Protein AF-A0AAU2RE67-F1 (afdb_monomer_lite)

pLDDT: mean 71.45, std 20.38, range [37.38, 95.38]

Radius of gyration: 24.71 Å; chains: 1; bounding box: 38×56×76 Å

Secondary structure (DSSP, 8-state):
----PPPTTS---HHHHHHHHTSPPPPPPPPPPPPPP-PPPPPPTT--PPPP----PPPPPP---S-----------PPPPPPTT--HHHHHHHHHHHHHHHHHHHHHHHHHTTHHHHHHHHHHHTGGGHHHHHHHHHHHHHHHHHHHHHHTGGGS-TTTHHHHHHHHTHHHHHHHHHHHHH-TTTT-

Sequence (188 aa):
MSSEQPPPGRPRDWLDDFLDANTTPAPPPDPGPPQAADTTPPRPWYSVGKQPTDEPAQPPQPAELPGMPPGLHITFTPPPAPVPGRTPSQERQARARRWLLLHGAAAAVGWSFGLHHSLTAFLDTLGPGGAAAGLAVAGGSWFAAEMVAERFVVLLPSRTRPAVIWALRIPFATALLATALHAPNALI

Structure (mmCIF, N/CA/C/O backbone):
data_AF-A0AAU2RE67-F1
#
_entry.id   AF-A0AAU2RE67-F1
#
loop_
_atom_site.group_PDB
_atom_site.id
_atom_site.type_symbol
_atom_site.label_atom_id
_atom_site.label_alt_id
_atom_site.label_comp_id
_atom_site.label_asym_id
_atom_site.label_entity_id
_atom_site.label_seq_id
_atom_site.pdbx_PDB_ins_code
_atom_site.Cartn_x
_atom_site.Cartn_y
_atom_site.Cartn_z
_atom_site.occupancy
_atom_site.B_iso_or_equiv
_atom_site.auth_seq_id
_atom_site.auth_comp_id
_atom_site.auth_asym_id
_atom_site.auth_atom_id
_atom_site.pdbx_PDB_model_num
ATOM 1 N N . MET A 1 1 ? -4.538 -18.748 30.502 1.00 37.94 1 MET A N 1
ATOM 2 C CA . MET A 1 1 ? -4.222 -17.914 29.325 1.00 37.94 1 MET A CA 1
ATOM 3 C C . MET A 1 1 ? -4.313 -16.472 29.784 1.00 37.94 1 MET A C 1
ATOM 5 O O . MET A 1 1 ? -5.416 -16.012 30.033 1.00 37.94 1 MET A O 1
ATOM 9 N N . SER A 1 2 ? -3.181 -15.825 30.059 1.00 40.78 2 SER A N 1
ATOM 10 C CA . SER A 1 2 ? -3.181 -14.434 30.524 1.00 40.78 2 SER A CA 1
ATOM 11 C C . SER A 1 2 ? -3.414 -13.527 29.324 1.00 40.78 2 SER A C 1
ATOM 13 O O . SER A 1 2 ? -2.595 -13.513 28.410 1.00 40.78 2 SER A O 1
ATOM 15 N N . SER A 1 3 ? -4.536 -12.814 29.324 1.00 43.19 3 SER A N 1
ATOM 16 C CA . SER A 1 3 ? -4.778 -11.671 28.450 1.00 43.19 3 SER A CA 1
ATOM 17 C C . SER A 1 3 ? -3.691 -10.633 28.723 1.00 43.19 3 SER A C 1
ATOM 19 O O . SER A 1 3 ? -3.644 -10.024 29.792 1.00 43.19 3 SER A O 1
ATOM 21 N N . GLU A 1 4 ? -2.755 -10.528 27.786 1.00 45.09 4 GLU A N 1
ATOM 22 C CA . GLU A 1 4 ? -1.641 -9.589 27.790 1.00 45.09 4 GLU A CA 1
ATOM 23 C C . GLU A 1 4 ? -2.219 -8.189 27.560 1.00 45.09 4 GLU A C 1
ATOM 25 O O . GLU A 1 4 ? -2.361 -7.726 26.432 1.00 45.09 4 GLU A O 1
ATOM 30 N N . GLN A 1 5 ? -2.670 -7.555 28.642 1.00 51.84 5 GLN A N 1
ATOM 31 C CA . GLN A 1 5 ? -3.282 -6.238 28.566 1.00 51.84 5 GLN A CA 1
ATOM 32 C C . GLN A 1 5 ? -2.209 -5.229 28.117 1.00 51.84 5 GLN A C 1
ATOM 34 O O . GLN A 1 5 ? -1.117 -5.201 28.698 1.00 51.84 5 GLN A O 1
ATOM 39 N N . PRO A 1 6 ? -2.465 -4.434 27.063 1.00 47.41 6 PRO A N 1
ATOM 40 C CA . PRO A 1 6 ? -1.459 -3.541 26.506 1.00 47.41 6 PRO A CA 1
ATOM 41 C C . PRO A 1 6 ? -1.018 -2.482 27.535 1.00 47.41 6 PRO A C 1
ATOM 43 O O . PRO A 1 6 ? -1.818 -2.066 28.377 1.00 47.41 6 PRO A O 1
ATOM 46 N N . PRO A 1 7 ? 0.253 -2.036 27.485 1.00 47.28 7 PRO A N 1
ATOM 47 C CA . PRO A 1 7 ? 0.832 -1.134 28.478 1.00 47.28 7 PRO A CA 1
ATOM 48 C C . PRO A 1 7 ? 0.057 0.195 28.581 1.00 47.28 7 PRO A C 1
ATOM 50 O O . PRO A 1 7 ? -0.343 0.753 27.551 1.00 47.28 7 PRO A O 1
ATOM 53 N N . PRO A 1 8 ? -0.133 0.730 29.803 1.00 46.75 8 PRO A N 1
ATOM 54 C CA . PRO A 1 8 ? -0.888 1.957 30.025 1.00 46.75 8 PRO A CA 1
ATOM 55 C C . PRO A 1 8 ? -0.170 3.152 29.384 1.00 46.75 8 PRO A C 1
ATOM 57 O O . PRO A 1 8 ? 1.028 3.344 29.572 1.00 46.75 8 PRO A O 1
ATOM 60 N N . GLY A 1 9 ? -0.907 3.949 28.606 1.00 57.31 9 GLY A N 1
ATOM 61 C CA . GLY A 1 9 ? -0.395 5.157 27.945 1.00 57.31 9 GLY A CA 1
ATOM 62 C C . GLY A 1 9 ? -0.111 5.015 26.448 1.00 57.31 9 GLY A C 1
ATOM 63 O O . GLY A 1 9 ? 0.162 6.013 25.780 1.00 57.31 9 GLY A O 1
ATOM 64 N N . ARG A 1 10 ? -0.234 3.813 25.874 1.00 58.44 10 ARG A N 1
ATOM 65 C CA . ARG A 1 10 ? -0.328 3.675 24.418 1.00 58.44 10 ARG A CA 1
ATOM 66 C C . ARG A 1 10 ? -1.701 4.202 23.969 1.00 58.44 10 ARG A C 1
ATOM 68 O O . ARG A 1 10 ? -2.700 3.728 24.513 1.00 58.44 10 ARG A O 1
ATOM 75 N N . PRO A 1 11 ? -1.797 5.134 22.997 1.00 54.97 11 PRO A N 1
ATOM 76 C CA . PRO A 1 11 ? -3.084 5.437 22.386 1.00 54.97 11 PRO A CA 1
ATOM 77 C C . PRO A 1 11 ? -3.622 4.133 21.807 1.00 54.97 11 PRO A C 1
ATOM 79 O O . PRO A 1 11 ? -2.976 3.525 20.950 1.00 54.97 11 PRO A O 1
ATOM 82 N N . ARG A 1 12 ? -4.750 3.671 22.355 1.00 60.41 12 ARG A N 1
ATOM 83 C CA . ARG A 1 12 ? -5.405 2.451 21.895 1.00 60.41 12 ARG A CA 1
ATOM 84 C C . ARG A 1 12 ? -5.694 2.610 20.416 1.00 60.41 12 ARG A C 1
ATOM 86 O O . ARG A 1 12 ? -6.383 3.548 20.012 1.00 60.41 12 ARG A O 1
ATOM 93 N N . ASP A 1 13 ? -5.109 1.729 19.616 1.00 68.00 13 ASP A N 1
ATOM 94 C CA . ASP A 1 13 ? -5.490 1.622 18.222 1.00 68.00 13 ASP A CA 1
ATOM 95 C C . ASP A 1 13 ? -6.566 0.551 18.067 1.00 68.00 13 ASP A C 1
ATOM 97 O O . ASP A 1 13 ? -6.729 -0.334 18.904 1.00 68.00 13 ASP A O 1
ATOM 101 N N . TRP A 1 14 ? -7.325 0.651 16.981 1.00 77.81 14 TRP A N 1
ATOM 102 C CA . TRP A 1 14 ? -8.467 -0.224 16.723 1.00 77.81 14 TRP A CA 1
ATOM 103 C C . TRP A 1 14 ? -8.115 -1.721 16.757 1.00 77.81 14 TRP A C 1
ATOM 105 O O . TRP A 1 14 ? -9.004 -2.551 16.939 1.00 77.81 14 TRP A O 1
ATOM 115 N N . LEU A 1 15 ? -6.842 -2.078 16.544 1.00 68.94 15 LEU A N 1
ATOM 116 C CA . LEU A 1 15 ? -6.390 -3.465 16.566 1.00 68.94 15 LEU A CA 1
ATOM 117 C C . LEU A 1 15 ? -6.316 -3.989 18.000 1.00 68.94 15 LEU A C 1
ATOM 119 O O . LEU A 1 15 ? -6.675 -5.139 18.233 1.00 68.94 15 LEU A O 1
ATOM 123 N N . ASP A 1 16 ? -5.886 -3.148 18.942 1.00 74.06 16 ASP A N 1
ATOM 124 C CA . ASP A 1 16 ? -5.866 -3.488 20.364 1.00 74.06 16 ASP A CA 1
ATOM 125 C C . ASP A 1 16 ? -7.313 -3.735 20.862 1.00 74.06 16 ASP A C 1
ATOM 127 O O . ASP A 1 16 ? -7.581 -4.753 21.497 1.00 74.06 16 ASP A O 1
ATOM 131 N N . ASP A 1 17 ? -8.278 -2.896 20.457 1.00 71.88 17 ASP A N 1
ATOM 132 C CA . ASP A 1 17 ? -9.702 -3.076 20.798 1.00 71.88 17 ASP A CA 1
ATOM 133 C C . ASP A 1 17 ? -10.326 -4.334 20.158 1.00 71.88 17 ASP A C 1
ATOM 135 O O . ASP A 1 17 ? -11.162 -5.004 20.769 1.00 71.88 17 ASP A O 1
ATOM 139 N N . PHE A 1 18 ? -9.931 -4.679 18.926 1.00 69.44 18 PHE A N 1
ATOM 140 C CA . PHE A 1 18 ? -10.406 -5.887 18.241 1.00 69.44 18 PHE A CA 1
ATOM 141 C C . PHE A 1 18 ? -9.920 -7.176 18.920 1.00 69.44 18 PHE A C 1
ATOM 143 O O . PHE A 1 18 ? -10.658 -8.164 18.976 1.00 69.44 18 PHE A O 1
ATOM 150 N N . LEU A 1 19 ? -8.684 -7.180 19.423 1.00 72.75 19 LEU A N 1
ATOM 151 C CA . LEU A 1 19 ? -8.121 -8.319 20.146 1.00 72.75 19 LEU A CA 1
ATOM 152 C C . LEU A 1 19 ? -8.779 -8.475 21.522 1.00 72.75 19 LEU A C 1
ATOM 154 O O . LEU A 1 19 ? -9.201 -9.580 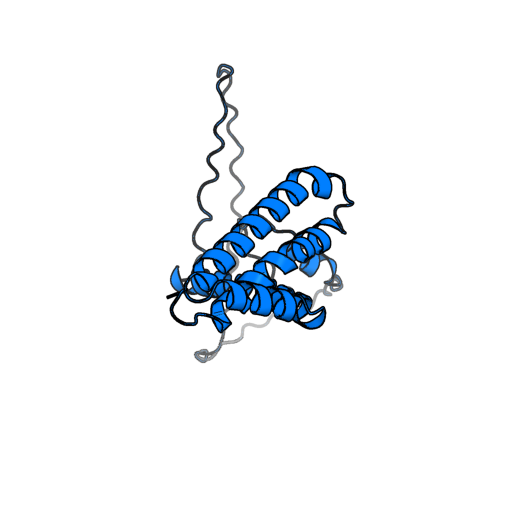21.864 1.00 72.75 19 LEU A O 1
ATOM 158 N N . ASP A 1 20 ? -8.967 -7.373 22.252 1.00 70.69 20 ASP A N 1
ATOM 159 C CA . ASP A 1 20 ? -9.635 -7.378 23.558 1.00 70.69 20 ASP A CA 1
ATOM 160 C C . ASP A 1 20 ? -11.093 -7.871 23.447 1.00 70.69 20 ASP A C 1
ATOM 162 O O . ASP A 1 20 ? -11.510 -8.738 24.218 1.00 70.69 20 ASP A O 1
ATOM 166 N N . ALA A 1 21 ? -11.853 -7.405 22.446 1.00 69.12 21 ALA A N 1
ATOM 167 C CA . ALA A 1 21 ? -13.265 -7.760 22.250 1.00 69.12 21 ALA A CA 1
ATOM 168 C C . ALA A 1 21 ? -13.522 -9.253 21.965 1.00 69.12 21 ALA A C 1
ATOM 170 O O . ALA A 1 21 ? -14.645 -9.724 22.145 1.00 69.12 21 ALA A O 1
ATOM 171 N N . ASN A 1 22 ? -12.504 -9.998 21.526 1.00 64.50 22 ASN A N 1
ATOM 172 C CA . ASN A 1 22 ? -12.606 -11.434 21.253 1.00 64.50 22 ASN A CA 1
ATOM 173 C C . ASN A 1 22 ? -12.118 -12.310 22.420 1.00 64.50 22 ASN A C 1
ATOM 175 O O . ASN A 1 22 ? -12.129 -13.538 22.313 1.00 64.50 22 ASN A O 1
ATOM 179 N N . THR A 1 23 ? -11.722 -11.713 23.547 1.00 61.06 23 THR A N 1
ATOM 180 C CA . THR A 1 23 ? -11.310 -12.462 24.739 1.00 61.06 23 THR A CA 1
ATOM 181 C C . THR A 1 23 ? -12.521 -12.682 25.646 1.00 61.06 23 THR A C 1
ATOM 183 O O . THR A 1 23 ? -13.118 -11.734 26.149 1.00 61.06 23 THR A O 1
ATOM 186 N N . THR A 1 24 ? -12.922 -13.939 25.855 1.00 52.00 24 THR A N 1
ATOM 187 C CA . THR A 1 24 ? -14.039 -14.276 26.757 1.00 52.00 24 THR A CA 1
ATOM 188 C C . THR A 1 24 ?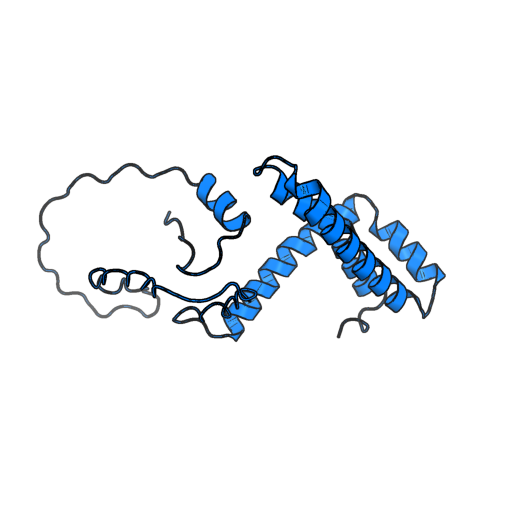 -13.635 -13.988 28.212 1.00 52.00 24 THR A C 1
ATOM 190 O O . THR A 1 24 ? -12.564 -14.446 28.619 1.00 52.00 24 THR A O 1
ATOM 193 N N . PRO A 1 25 ? -14.442 -13.266 29.018 1.00 56.53 25 PRO A N 1
ATOM 194 C CA . PRO A 1 25 ? -14.118 -13.022 30.421 1.00 56.53 25 PRO A CA 1
ATOM 195 C C . PRO A 1 25 ? -14.038 -14.347 31.184 1.00 56.53 25 PRO A C 1
ATOM 197 O O . PRO A 1 25 ? -14.966 -15.155 31.133 1.00 56.53 25 PRO A O 1
ATOM 200 N N . ALA A 1 26 ? -12.933 -14.576 31.893 1.00 58.66 26 ALA A N 1
ATOM 201 C CA . ALA A 1 26 ? -12.819 -15.720 32.790 1.00 58.66 26 ALA A CA 1
ATOM 202 C C . ALA A 1 26 ? -13.736 -15.523 34.018 1.00 58.66 26 ALA A C 1
ATOM 204 O O . ALA A 1 26 ? -13.834 -14.398 34.519 1.00 58.66 26 ALA A O 1
ATOM 205 N N . PRO A 1 27 ? -14.402 -16.583 34.514 1.00 56.62 27 PRO A N 1
ATOM 206 C CA . PRO A 1 27 ? -15.243 -16.498 35.705 1.00 56.62 27 PRO A CA 1
ATOM 207 C C . PRO A 1 27 ? -14.412 -16.163 36.962 1.00 56.62 27 PRO A C 1
ATOM 209 O O . PRO A 1 27 ? -13.220 -16.488 37.014 1.00 56.62 27 PRO A O 1
ATOM 212 N N . PRO A 1 28 ? -15.014 -15.504 37.972 1.00 65.50 28 PRO A N 1
ATOM 213 C CA . PRO A 1 28 ? -14.313 -15.088 39.183 1.00 65.50 28 PRO A CA 1
ATOM 214 C C . PRO A 1 28 ? -13.818 -16.301 39.999 1.00 65.50 28 PRO A C 1
ATOM 216 O O . PRO A 1 28 ? -14.522 -17.309 40.064 1.00 65.50 28 PRO A O 1
ATOM 219 N N . PRO A 1 29 ? -12.623 -16.228 40.616 1.00 62.75 29 PRO A N 1
ATOM 220 C CA . PRO A 1 29 ? -12.065 -17.333 41.392 1.00 62.75 29 PRO A CA 1
ATOM 221 C C . PRO A 1 29 ? -12.680 -17.431 42.799 1.00 62.75 29 PRO A C 1
ATOM 223 O O . PRO A 1 29 ? -12.821 -16.422 43.489 1.00 62.75 29 PRO A O 1
ATOM 226 N N . ASP A 1 30 ? -12.986 -18.660 43.230 1.00 56.91 30 ASP A N 1
ATOM 227 C CA . ASP A 1 30 ? -13.418 -18.987 44.597 1.00 56.91 30 ASP A CA 1
ATOM 228 C C . ASP A 1 30 ? -12.299 -18.746 45.639 1.00 56.91 30 ASP A C 1
ATOM 230 O O . ASP A 1 30 ? -11.118 -18.979 45.349 1.00 56.91 30 ASP A O 1
ATOM 234 N N . PRO A 1 31 ? -12.633 -18.320 46.874 1.00 54.25 31 PRO A N 1
ATOM 235 C CA . PRO A 1 31 ? -11.649 -18.074 47.927 1.00 54.25 31 PRO A CA 1
ATOM 236 C C . PRO A 1 31 ? -11.103 -19.384 48.529 1.00 54.25 31 PRO A C 1
ATOM 238 O O . PRO A 1 31 ? -11.830 -20.150 49.159 1.00 54.25 31 PRO A O 1
ATOM 241 N N . GLY A 1 32 ? -9.798 -19.628 48.360 1.00 42.16 32 GLY A N 1
ATOM 242 C CA . GLY A 1 32 ? -9.068 -20.758 48.957 1.00 42.16 32 GLY A CA 1
ATOM 243 C C . GLY A 1 32 ? -8.456 -20.468 50.351 1.00 42.16 32 GLY A C 1
ATOM 244 O O . GLY A 1 32 ? -8.245 -19.303 50.688 1.00 42.16 32 GLY A O 1
ATOM 245 N N . PRO A 1 33 ? -8.167 -21.513 51.163 1.00 50.22 33 PRO A N 1
ATOM 246 C CA . PRO A 1 33 ? -7.740 -21.425 52.575 1.00 50.22 33 PRO A CA 1
ATOM 247 C C . PRO A 1 33 ? -6.292 -20.910 52.815 1.00 50.22 33 PRO A C 1
ATOM 249 O O . PRO A 1 33 ? -5.500 -20.844 51.874 1.00 50.22 33 PRO A O 1
ATOM 252 N N . PRO A 1 34 ? -5.939 -20.531 54.071 1.00 52.41 34 PRO A N 1
ATOM 253 C CA . PRO A 1 34 ? -4.772 -19.695 54.403 1.00 52.41 34 PRO A CA 1
ATOM 254 C C . PRO A 1 34 ? -3.398 -20.362 54.199 1.00 52.41 34 PRO A C 1
ATOM 256 O O . PRO A 1 34 ? -3.205 -21.540 54.489 1.00 52.41 34 PRO A O 1
ATOM 259 N N . GLN A 1 35 ? -2.433 -19.563 53.723 1.00 51.56 35 GLN A N 1
ATOM 260 C CA . GLN A 1 35 ? -1.076 -19.964 53.327 1.00 51.56 35 GLN A CA 1
ATOM 261 C C . GLN A 1 35 ? -0.148 -20.246 54.523 1.00 51.56 35 GLN A C 1
ATOM 263 O O . GLN A 1 35 ? 0.041 -19.391 55.387 1.00 51.56 35 GLN A O 1
ATOM 268 N N . ALA A 1 36 ? 0.491 -21.420 54.519 1.00 41.50 36 ALA A N 1
ATOM 269 C CA . ALA A 1 36 ? 1.655 -21.730 55.348 1.00 41.50 36 ALA A CA 1
ATOM 270 C C . ALA A 1 36 ? 2.934 -21.131 54.730 1.00 41.50 36 ALA A C 1
ATOM 272 O O . ALA A 1 36 ? 3.076 -21.070 53.510 1.00 41.50 36 ALA A O 1
ATOM 273 N N . ALA A 1 37 ? 3.850 -20.671 55.584 1.00 52.28 37 ALA A N 1
ATOM 274 C CA . ALA A 1 37 ? 5.135 -20.108 55.188 1.00 52.28 37 ALA A CA 1
ATOM 275 C C . ALA A 1 37 ? 6.066 -21.195 54.628 1.00 52.28 37 ALA A C 1
ATOM 277 O O . ALA A 1 37 ? 6.360 -22.154 55.334 1.00 52.28 37 ALA A O 1
ATOM 278 N N . ASP A 1 38 ? 6.565 -21.006 53.401 1.00 41.50 38 ASP A N 1
ATOM 279 C CA . ASP A 1 38 ? 7.524 -21.912 52.763 1.00 41.50 38 ASP A CA 1
ATOM 280 C C . ASP A 1 38 ? 8.752 -21.159 52.225 1.00 41.50 38 ASP A C 1
ATOM 282 O O . ASP A 1 38 ? 8.682 -20.256 51.385 1.00 41.50 38 ASP A O 1
ATOM 286 N N . THR A 1 39 ? 9.911 -21.568 52.734 1.00 52.22 39 THR A N 1
ATOM 287 C CA . THR A 1 39 ? 11.266 -21.207 52.309 1.00 52.22 39 THR A CA 1
ATOM 288 C C . THR A 1 39 ? 11.496 -21.530 50.830 1.00 52.22 39 THR A C 1
ATOM 290 O O . THR A 1 39 ? 11.452 -22.694 50.437 1.00 52.22 39 THR A O 1
ATOM 293 N N . THR A 1 40 ? 11.778 -20.523 49.994 1.00 46.16 40 THR A N 1
ATOM 294 C CA . THR A 1 40 ? 11.985 -20.722 48.546 1.00 46.16 40 THR A CA 1
ATOM 295 C C . THR A 1 40 ? 13.479 -20.893 48.191 1.00 46.16 40 THR A C 1
ATOM 297 O O . THR A 1 40 ? 14.278 -20.030 48.557 1.00 46.16 40 THR A O 1
ATOM 300 N N . PRO A 1 41 ? 13.888 -21.950 47.457 1.00 51.22 41 PRO A N 1
ATOM 301 C CA . PRO A 1 41 ? 15.253 -22.116 46.932 1.00 51.22 41 PRO A CA 1
ATOM 302 C C . PRO A 1 41 ? 15.586 -21.104 45.808 1.00 51.22 41 PRO A C 1
ATOM 304 O O . PRO A 1 41 ? 14.672 -20.488 45.248 1.00 51.22 41 PRO A O 1
ATOM 307 N N . PRO A 1 42 ? 16.877 -20.907 45.450 1.00 48.41 42 PRO A N 1
ATOM 308 C CA . PRO A 1 42 ? 17.295 -19.898 44.473 1.00 48.41 42 PRO A CA 1
ATOM 309 C C . PRO A 1 42 ? 16.677 -20.137 43.087 1.00 48.41 42 PRO A C 1
ATOM 311 O O . PRO A 1 42 ? 16.731 -21.232 42.528 1.00 48.41 42 PRO A O 1
ATOM 314 N N . ARG A 1 43 ? 16.073 -19.075 42.542 1.00 52.94 43 ARG A N 1
ATOM 315 C CA . ARG A 1 43 ? 15.292 -19.081 41.300 1.00 52.94 43 ARG A CA 1
ATOM 316 C C . ARG A 1 43 ? 16.175 -19.262 40.051 1.00 52.94 43 ARG A C 1
ATOM 318 O O . ARG A 1 43 ? 17.168 -18.550 39.910 1.00 52.94 43 ARG A O 1
ATOM 325 N N . PRO A 1 44 ? 15.803 -20.139 39.101 1.00 54.56 44 PRO A N 1
ATOM 326 C CA . PRO A 1 44 ? 16.514 -20.273 37.833 1.00 54.56 44 PRO A CA 1
ATOM 327 C C . PRO A 1 44 ? 16.286 -19.059 36.911 1.00 54.56 44 PRO A C 1
ATOM 329 O O . PRO A 1 44 ? 15.236 -18.415 36.957 1.00 54.56 44 PRO A O 1
ATOM 332 N N . TRP A 1 45 ? 17.261 -18.769 36.039 1.00 45.66 45 TRP A N 1
ATOM 333 C CA . TRP A 1 45 ? 17.338 -17.566 35.184 1.00 45.66 45 TRP A CA 1
ATOM 334 C C . TRP A 1 45 ? 16.186 -17.388 34.178 1.00 45.66 45 TRP A C 1
ATOM 336 O O . TRP A 1 45 ? 16.011 -16.306 33.628 1.00 45.66 45 TRP A O 1
ATOM 346 N N . TYR A 1 46 ? 15.390 -18.432 33.952 1.00 50.69 46 TYR A N 1
ATOM 347 C CA . TYR A 1 46 ? 14.188 -18.393 33.117 1.00 50.69 46 TYR A CA 1
ATOM 348 C C . TYR A 1 46 ? 12.900 -18.089 33.907 1.00 50.69 46 TYR A C 1
ATOM 350 O O . TYR A 1 46 ? 11.812 -18.093 33.334 1.00 50.69 46 TYR A O 1
ATOM 358 N N . SER A 1 47 ? 12.982 -17.833 35.218 1.00 47.97 47 SER A N 1
ATOM 359 C CA . SER A 1 47 ? 11.806 -17.506 36.030 1.00 47.97 47 SER A CA 1
ATOM 360 C C . SER A 1 47 ? 11.510 -16.000 36.019 1.00 47.97 47 SER A C 1
ATOM 362 O O . SER A 1 47 ? 12.224 -15.188 36.603 1.00 47.97 47 SER A O 1
ATOM 364 N N . VAL A 1 48 ? 10.417 -15.620 35.352 1.00 47.62 48 VAL A N 1
ATOM 365 C CA . VAL A 1 48 ? 9.846 -14.268 35.416 1.00 47.62 48 VAL A CA 1
ATOM 366 C C . VAL A 1 48 ? 9.174 -14.103 36.781 1.00 47.62 48 VAL A C 1
ATOM 368 O O . VAL A 1 48 ? 8.115 -14.672 37.045 1.00 47.62 48 VAL A O 1
ATOM 371 N N . GLY A 1 49 ? 9.817 -13.366 37.685 1.00 42.00 49 GLY A N 1
ATOM 372 C CA . GLY A 1 49 ? 9.247 -13.033 38.986 1.00 42.00 49 GLY A CA 1
ATOM 373 C C . GLY A 1 49 ? 8.099 -12.035 38.848 1.00 42.00 49 GLY A C 1
ATOM 374 O O . GLY A 1 49 ? 8.259 -10.992 38.223 1.00 42.00 49 GLY A O 1
ATOM 375 N N . LYS A 1 50 ? 6.951 -12.326 39.469 1.00 39.88 50 LYS A N 1
ATOM 376 C CA . LYS A 1 50 ? 5.950 -11.297 39.778 1.00 39.88 50 LYS A CA 1
ATOM 377 C C . LYS A 1 50 ? 6.542 -10.379 40.846 1.00 39.88 50 LYS A C 1
ATOM 379 O O . LYS A 1 50 ? 6.894 -10.850 41.928 1.00 39.88 50 LYS A O 1
ATOM 384 N N . GLN A 1 51 ? 6.714 -9.111 40.500 1.00 40.25 51 GLN A N 1
ATOM 385 C CA . GLN A 1 51 ? 7.163 -8.065 41.412 1.00 40.25 51 GLN A CA 1
ATOM 386 C C . GLN A 1 51 ? 6.016 -7.725 42.390 1.00 40.25 51 GLN A C 1
ATOM 388 O O . GLN A 1 51 ? 4.854 -7.874 41.999 1.00 40.25 51 GLN A O 1
ATOM 393 N N . PRO A 1 52 ? 6.304 -7.344 43.650 1.00 39.09 52 PRO A N 1
ATOM 394 C CA . PRO A 1 52 ? 5.275 -7.014 44.632 1.00 39.09 52 PRO A CA 1
ATOM 395 C C . PRO A 1 52 ? 4.424 -5.840 44.150 1.00 39.09 52 PRO A C 1
ATOM 397 O O . PRO A 1 52 ? 4.945 -4.876 43.593 1.00 39.09 52 PRO A O 1
ATOM 400 N N . THR A 1 53 ? 3.116 -5.958 44.345 1.00 41.53 53 THR A N 1
ATOM 401 C CA . THR A 1 53 ? 2.131 -4.920 44.056 1.00 41.53 53 THR A CA 1
ATOM 402 C C . THR A 1 53 ? 2.327 -3.761 45.029 1.00 41.53 53 THR A C 1
ATOM 404 O O . THR A 1 53 ? 1.916 -3.870 46.181 1.00 41.53 53 THR A O 1
ATOM 407 N N . ASP A 1 54 ? 2.932 -2.667 44.570 1.00 39.47 54 ASP A N 1
ATOM 408 C CA . ASP A 1 54 ? 2.804 -1.383 45.254 1.00 39.47 54 ASP A CA 1
ATOM 409 C C . ASP A 1 54 ? 1.422 -0.788 44.946 1.00 39.47 54 ASP A C 1
ATOM 411 O O . ASP A 1 54 ? 0.934 -0.790 43.812 1.00 39.47 54 ASP A O 1
ATOM 415 N N . GLU A 1 55 ? 0.775 -0.357 46.019 1.00 42.22 55 GLU A N 1
ATOM 416 C CA . GLU A 1 55 ? -0.578 0.181 46.120 1.00 42.22 55 GLU A CA 1
ATOM 417 C C . GLU A 1 55 ? -0.787 1.406 45.196 1.00 42.22 55 GLU A C 1
ATOM 419 O O . GLU A 1 55 ? 0.139 2.199 44.998 1.00 42.22 55 GLU A O 1
ATOM 424 N N . PRO A 1 56 ? -1.973 1.590 44.582 1.00 44.09 56 PRO A N 1
ATOM 425 C CA . PRO A 1 56 ? -2.175 2.631 43.577 1.00 44.09 56 PRO A CA 1
ATOM 426 C C . PRO A 1 56 ? -2.107 4.044 44.172 1.00 44.09 56 PRO A C 1
ATOM 428 O O . PRO A 1 56 ? -2.984 4.469 44.923 1.00 44.09 56 PRO A O 1
ATOM 431 N N . ALA A 1 57 ? -1.098 4.810 43.752 1.00 46.78 57 ALA A N 1
ATOM 432 C CA . ALA A 1 57 ? -1.065 6.256 43.928 1.00 46.78 57 ALA A CA 1
ATOM 433 C C . ALA A 1 57 ? -2.183 6.919 43.102 1.00 46.78 57 ALA A C 1
ATOM 435 O O . ALA A 1 57 ? -2.350 6.676 41.905 1.00 46.78 57 ALA A O 1
ATOM 436 N N . GLN A 1 58 ? -2.958 7.754 43.784 1.00 43.09 58 GLN A N 1
ATOM 437 C CA . GLN A 1 58 ? -4.126 8.472 43.288 1.00 43.09 58 GLN A CA 1
ATOM 438 C C . GLN A 1 58 ? -3.774 9.392 42.094 1.00 43.09 58 GLN A C 1
ATOM 440 O O . GLN A 1 58 ? -2.730 10.048 42.120 1.00 43.09 58 GLN A O 1
ATOM 445 N N . PRO A 1 59 ? -4.615 9.478 41.044 1.00 45.41 59 PRO A N 1
ATOM 446 C CA . PRO A 1 59 ? -4.335 10.325 39.885 1.00 45.41 59 PRO A CA 1
ATOM 447 C C . PRO A 1 59 ? -4.397 11.820 40.257 1.00 45.41 59 PRO A C 1
ATOM 449 O O . PRO A 1 59 ? -5.312 12.223 40.983 1.00 45.41 59 PRO A O 1
ATOM 452 N N . PRO A 1 60 ? -3.479 12.670 39.754 1.00 48.16 60 PRO A N 1
ATOM 453 C CA . PRO A 1 60 ? -3.565 14.110 39.960 1.00 48.16 60 PRO A CA 1
ATOM 454 C C . PRO A 1 60 ? -4.752 14.674 39.169 1.00 48.16 60 PRO A C 1
ATOM 456 O O . PRO A 1 60 ? -4.860 14.478 37.958 1.00 48.16 60 PRO A O 1
ATOM 459 N N . GLN A 1 61 ? -5.658 15.365 39.863 1.00 40.38 61 GLN A N 1
ATOM 460 C CA . GLN A 1 61 ? -6.745 16.109 39.227 1.00 40.38 61 GLN A CA 1
ATOM 461 C C . GLN A 1 61 ? -6.177 17.231 38.337 1.00 40.38 61 GLN A C 1
ATOM 463 O O . GLN A 1 61 ? -5.200 17.877 38.728 1.00 40.38 61 GLN A O 1
ATOM 468 N N . PRO A 1 62 ? -6.781 17.506 37.167 1.00 42.72 62 PRO A N 1
ATOM 469 C CA . PRO A 1 62 ? -6.440 18.677 36.372 1.00 42.72 62 PRO A CA 1
ATOM 470 C C . PRO A 1 62 ? -6.750 19.948 37.168 1.00 42.72 62 PRO A C 1
ATOM 472 O O . PRO A 1 62 ? -7.886 20.162 37.583 1.00 42.72 62 PRO A O 1
ATOM 475 N N . ALA A 1 63 ? -5.746 20.799 37.376 1.00 44.78 63 ALA A N 1
ATOM 476 C CA . ALA A 1 63 ? -5.971 22.142 37.886 1.00 44.78 63 ALA A CA 1
ATOM 477 C C . ALA A 1 63 ? -6.610 22.986 36.771 1.00 44.78 63 ALA A C 1
ATOM 479 O O . ALA A 1 63 ? -5.925 23.423 35.845 1.00 44.78 63 ALA A O 1
ATOM 480 N N . GLU A 1 64 ? -7.924 23.205 36.838 1.00 42.25 64 GLU A N 1
ATOM 481 C CA . GLU A 1 64 ? -8.568 24.268 36.067 1.00 42.25 64 GLU A CA 1
ATOM 482 C C . GLU A 1 64 ? -8.082 25.618 36.608 1.00 42.25 64 GLU A C 1
ATOM 484 O O . GLU A 1 64 ? -8.426 26.032 37.713 1.00 42.25 64 GLU A O 1
ATOM 489 N N . LEU A 1 65 ? -7.235 26.298 35.835 1.00 46.03 65 LEU A N 1
ATOM 490 C CA . LEU A 1 65 ? -6.860 27.689 36.074 1.00 46.03 65 LEU A CA 1
ATOM 491 C C . LEU A 1 65 ? -7.986 28.595 35.546 1.00 46.03 65 LEU A C 1
ATOM 493 O O . LEU A 1 65 ? -8.241 28.594 34.337 1.00 46.03 65 LEU A O 1
ATOM 497 N N . PRO A 1 66 ? -8.663 29.384 36.398 1.00 39.44 66 PRO A N 1
ATOM 498 C CA . PRO A 1 66 ? -9.709 30.283 35.940 1.00 39.44 66 PRO A CA 1
ATOM 499 C C . PRO A 1 66 ? -9.086 31.512 35.264 1.00 39.44 66 PRO A C 1
ATOM 501 O O . PRO A 1 66 ? -8.484 32.355 35.924 1.00 39.44 66 PRO A O 1
ATOM 504 N N . GLY A 1 67 ? -9.271 31.626 33.943 1.00 47.50 67 GLY A N 1
ATOM 505 C CA . GLY A 1 67 ? -9.136 32.893 33.212 1.00 47.50 67 GLY A CA 1
ATOM 506 C C . GLY A 1 67 ? -8.044 32.957 32.141 1.00 47.50 67 GLY A C 1
ATOM 507 O O . GLY A 1 67 ? -7.116 33.749 32.276 1.00 47.50 67 GLY A O 1
ATOM 508 N N . MET A 1 68 ? -8.180 32.215 31.033 1.00 41.38 68 MET A N 1
ATOM 509 C CA . MET A 1 68 ? -7.294 32.380 29.869 1.00 41.38 68 MET A CA 1
ATOM 510 C C . MET A 1 68 ? -8.089 32.667 28.573 1.00 41.38 68 MET A C 1
ATOM 512 O O . MET A 1 68 ? -9.108 32.017 28.341 1.00 41.38 68 MET A O 1
ATOM 516 N N . PRO A 1 69 ? -7.686 33.672 27.760 1.00 46.47 69 PRO A N 1
ATOM 517 C CA . PRO A 1 69 ? -8.433 34.151 26.588 1.00 46.47 69 PRO A CA 1
ATOM 518 C C . PRO A 1 69 ? -8.431 33.148 25.417 1.00 46.47 69 PRO A C 1
ATOM 520 O O . PRO A 1 69 ? -7.600 32.238 25.405 1.00 46.47 69 PRO A O 1
ATOM 523 N N . PRO A 1 70 ? -9.322 33.310 24.412 1.00 46.75 70 PRO A N 1
ATOM 524 C CA . PRO A 1 70 ? -9.484 32.357 23.315 1.00 46.75 70 PRO A CA 1
ATOM 525 C C . PRO A 1 70 ? -8.285 32.419 22.359 1.00 46.75 70 PRO A C 1
ATOM 527 O O . PRO A 1 70 ? -8.273 33.165 21.381 1.00 46.75 70 PRO A O 1
ATOM 530 N N . GLY A 1 71 ? -7.251 31.646 22.673 1.00 42.72 71 GLY A N 1
ATOM 531 C CA . GLY A 1 71 ? -6.082 31.411 21.836 1.00 42.72 71 GLY A CA 1
ATOM 532 C C . GLY A 1 71 ? -6.121 30.006 21.247 1.00 42.72 71 GLY A C 1
ATOM 533 O O . GLY A 1 71 ? -6.563 29.060 21.890 1.00 42.72 71 GLY A O 1
ATOM 534 N N . LEU A 1 72 ? -5.662 29.877 20.005 1.00 45.84 72 LEU A N 1
ATOM 535 C CA . LEU A 1 72 ? -5.558 28.626 19.261 1.00 45.84 72 LEU A CA 1
ATOM 536 C C . LEU A 1 72 ? -4.840 27.543 20.095 1.00 45.84 72 LEU A C 1
ATOM 538 O O . LEU A 1 72 ? -3.640 27.636 20.356 1.00 45.84 72 LEU A O 1
ATOM 542 N N . HIS A 1 73 ? -5.580 26.519 20.521 1.00 42.25 73 HIS A N 1
ATOM 543 C CA . HIS A 1 73 ? -5.039 25.411 21.304 1.00 42.25 73 HIS A CA 1
ATOM 544 C C . HIS A 1 73 ? -4.237 24.476 20.394 1.00 42.25 73 HIS A C 1
ATOM 546 O O . HIS A 1 73 ? -4.789 23.575 19.763 1.00 42.25 73 HIS A O 1
ATOM 552 N N . ILE A 1 74 ? -2.919 24.671 20.334 1.00 49.28 74 ILE A N 1
ATOM 553 C CA . ILE A 1 74 ? -2.012 23.662 19.783 1.00 49.28 74 ILE A CA 1
ATOM 554 C C . ILE A 1 74 ? -1.890 22.557 20.834 1.00 49.28 74 ILE A C 1
ATOM 556 O O . ILE A 1 74 ? -1.154 22.680 21.812 1.00 49.28 74 ILE A O 1
ATOM 560 N N . THR A 1 75 ? -2.642 21.476 20.652 1.00 45.59 75 THR A N 1
ATOM 561 C CA . THR A 1 75 ? -2.480 20.253 21.439 1.00 45.59 75 THR A CA 1
ATOM 562 C C . THR A 1 75 ? -1.219 19.535 20.967 1.00 45.59 75 THR A C 1
ATOM 564 O O . THR A 1 75 ? -1.230 18.737 20.033 1.00 45.59 75 THR A O 1
ATOM 567 N N . PHE A 1 76 ? -0.093 19.830 21.615 1.00 37.38 76 PHE A N 1
ATOM 568 C CA . PHE A 1 76 ? 1.095 18.993 21.503 1.00 37.38 76 PHE A CA 1
ATOM 569 C C . PHE A 1 76 ? 0.778 17.641 22.137 1.00 37.38 76 PHE A C 1
ATOM 571 O O . PHE A 1 76 ? 0.641 17.540 23.353 1.00 37.38 76 PHE A O 1
ATOM 578 N N . THR A 1 77 ? 0.649 16.601 21.314 1.00 46.56 77 THR A N 1
ATOM 579 C CA . THR A 1 77 ? 0.652 15.229 21.826 1.00 46.56 77 THR A CA 1
ATOM 580 C C . THR A 1 77 ? 2.113 14.883 22.108 1.00 46.56 77 THR A C 1
ATOM 582 O O . THR A 1 77 ? 2.891 14.794 21.153 1.00 46.56 77 THR A O 1
ATOM 585 N N . PRO A 1 78 ? 2.543 14.763 23.379 1.00 47.09 78 PRO A N 1
ATOM 586 C CA . PRO A 1 78 ? 3.917 14.387 23.672 1.00 47.09 78 PRO A CA 1
ATOM 587 C C . PRO A 1 78 ? 4.207 13.010 23.058 1.00 47.09 78 PRO A C 1
ATOM 589 O O . PRO A 1 78 ? 3.300 12.173 22.971 1.00 47.09 78 PRO A O 1
ATOM 592 N N . PRO A 1 79 ? 5.449 12.756 22.604 1.00 49.72 79 PRO A N 1
ATOM 593 C CA . PRO A 1 79 ? 5.812 11.440 22.106 1.00 49.72 79 PRO A CA 1
ATOM 594 C C . PRO A 1 79 ? 5.511 10.388 23.184 1.00 49.72 79 PRO A C 1
ATOM 596 O O . PRO A 1 79 ? 5.692 10.671 24.372 1.00 49.72 79 PRO A O 1
ATOM 599 N N . PRO A 1 80 ? 5.039 9.190 22.791 1.00 57.09 80 PRO A N 1
ATOM 600 C CA . PRO A 1 80 ? 4.708 8.141 23.743 1.00 57.09 80 PRO A CA 1
ATOM 601 C C . PRO A 1 80 ? 5.917 7.874 24.638 1.00 57.09 80 PRO A C 1
ATOM 603 O O . PRO A 1 80 ? 7.037 7.715 24.143 1.00 57.09 80 PRO A O 1
ATOM 606 N N . ALA A 1 81 ? 5.682 7.875 25.951 1.00 57.62 81 ALA A N 1
ATOM 607 C CA . ALA A 1 81 ? 6.729 7.626 26.927 1.00 57.62 81 ALA A CA 1
ATOM 608 C C . ALA A 1 81 ? 7.370 6.252 26.650 1.00 57.62 81 ALA A C 1
ATOM 610 O O . ALA A 1 81 ? 6.646 5.302 26.329 1.00 57.62 81 ALA A O 1
ATOM 611 N N . PRO A 1 82 ? 8.707 6.137 26.740 1.00 55.69 82 PRO A N 1
ATOM 612 C CA . PRO A 1 82 ? 9.390 4.867 26.529 1.00 55.69 82 PRO A CA 1
ATOM 613 C C . PRO A 1 82 ? 8.844 3.821 27.500 1.00 55.69 82 PRO A C 1
ATOM 615 O O . PRO A 1 82 ? 8.667 4.099 28.690 1.00 55.69 82 PRO A O 1
ATOM 618 N N . VAL A 1 83 ? 8.565 2.619 26.992 1.00 63.94 83 VAL A N 1
ATOM 619 C CA . VAL A 1 83 ? 8.027 1.539 27.822 1.00 63.94 83 VAL A CA 1
ATOM 620 C C . VAL A 1 83 ? 9.108 1.129 28.830 1.00 63.94 83 VAL A C 1
ATOM 622 O O . VAL A 1 83 ? 10.214 0.769 28.408 1.00 63.94 83 VAL A O 1
ATOM 625 N N . PRO A 1 84 ? 8.826 1.146 30.148 1.00 48.19 84 PRO A N 1
ATOM 626 C CA . PRO A 1 84 ? 9.802 0.744 31.153 1.00 48.19 84 PRO A CA 1
ATOM 627 C C . PRO A 1 84 ? 10.331 -0.665 30.850 1.00 48.19 84 PRO A C 1
ATOM 629 O O . PRO A 1 84 ? 9.559 -1.612 30.719 1.00 48.19 84 PRO A O 1
ATOM 632 N N . GLY A 1 85 ? 11.650 -0.799 30.689 1.00 55.62 85 GLY A N 1
ATOM 633 C CA . GLY A 1 85 ? 12.312 -2.082 30.419 1.00 55.62 85 GLY A CA 1
ATOM 634 C C . GLY A 1 85 ? 12.471 -2.478 28.944 1.00 55.62 85 GLY A C 1
ATOM 635 O O . GLY A 1 85 ? 13.114 -3.493 28.678 1.00 55.62 85 GLY A O 1
ATOM 636 N N . ARG A 1 86 ? 11.972 -1.697 27.972 1.00 59.47 86 ARG A N 1
ATOM 637 C CA . ARG A 1 86 ? 12.310 -1.887 26.547 1.00 59.47 86 ARG A CA 1
ATOM 638 C C . ARG A 1 86 ? 13.347 -0.878 26.089 1.00 59.47 86 ARG A C 1
ATOM 640 O O . ARG A 1 86 ? 13.236 0.320 26.329 1.00 59.47 86 ARG A O 1
ATOM 647 N N . THR A 1 87 ? 14.343 -1.360 25.353 1.00 72.62 87 THR A N 1
ATOM 648 C CA . THR A 1 87 ? 15.244 -0.461 24.635 1.00 72.62 87 THR A CA 1
ATOM 649 C C . THR A 1 87 ? 14.509 0.160 23.439 1.00 72.62 87 THR A C 1
ATOM 651 O O . THR A 1 87 ? 13.656 -0.488 22.819 1.00 72.62 87 THR A O 1
ATOM 654 N N . PRO A 1 88 ? 14.872 1.385 23.024 1.00 71.06 88 PRO A N 1
ATOM 655 C CA . PRO A 1 88 ? 14.283 2.020 21.844 1.00 71.06 88 PRO A CA 1
ATOM 656 C C . PRO A 1 88 ? 14.451 1.181 20.563 1.00 71.06 88 PRO A C 1
ATOM 658 O O . PRO A 1 88 ? 13.641 1.285 19.641 1.00 71.06 88 PRO A O 1
ATOM 661 N N . SER A 1 89 ? 15.466 0.311 20.493 1.00 78.12 89 SER A N 1
ATOM 662 C CA . SER A 1 89 ? 15.647 -0.630 19.383 1.00 78.12 89 SER A CA 1
ATOM 663 C C . SER A 1 89 ? 14.582 -1.731 19.355 1.00 78.12 89 SER A C 1
ATOM 665 O O . SER A 1 89 ? 14.068 -2.038 18.279 1.00 78.12 89 SER A O 1
ATOM 667 N N . GLN A 1 90 ? 14.185 -2.276 20.508 1.00 75.38 90 GLN A N 1
ATOM 668 C CA . GLN A 1 90 ? 13.136 -3.298 20.591 1.00 75.38 90 GLN A CA 1
ATOM 669 C C . GLN A 1 90 ? 11.767 -2.741 20.187 1.00 75.38 90 GLN A C 1
ATOM 671 O O . GLN A 1 90 ? 11.022 -3.392 19.455 1.00 75.38 90 GLN A O 1
ATOM 676 N N . GLU A 1 91 ? 11.446 -1.509 20.586 1.00 78.31 91 GLU A N 1
ATOM 677 C CA . GLU A 1 91 ? 10.204 -0.853 20.164 1.00 78.31 91 GLU A CA 1
ATOM 678 C C . GLU A 1 91 ? 10.176 -0.550 18.662 1.00 78.31 91 GLU A C 1
ATOM 680 O O . GLU A 1 91 ? 9.131 -0.675 18.020 1.00 78.31 91 GLU A O 1
ATOM 685 N N . ARG A 1 92 ? 11.313 -0.143 18.080 1.00 79.69 92 ARG A N 1
ATOM 686 C CA . ARG A 1 92 ? 11.435 0.057 16.627 1.00 79.69 92 ARG A CA 1
ATOM 687 C C . ARG A 1 92 ? 11.256 -1.258 15.875 1.00 79.69 92 ARG A C 1
ATOM 689 O O . ARG A 1 92 ? 10.509 -1.294 14.903 1.00 79.69 92 ARG A O 1
ATOM 696 N N . GLN A 1 93 ? 11.869 -2.339 16.352 1.00 85.50 93 GLN A N 1
ATOM 697 C CA . GLN A 1 93 ? 11.719 -3.666 15.752 1.00 85.50 93 GLN A CA 1
ATOM 698 C C . GLN A 1 93 ? 10.281 -4.182 15.844 1.00 85.50 93 GLN A C 1
ATOM 700 O O . GLN A 1 93 ? 9.757 -4.692 14.857 1.00 85.50 93 GLN A O 1
ATOM 705 N N . ALA A 1 94 ? 9.617 -4.021 16.990 1.00 80.62 94 ALA A N 1
ATOM 706 C CA . ALA A 1 94 ? 8.218 -4.412 17.150 1.00 80.62 94 ALA A CA 1
ATOM 707 C C . ALA A 1 94 ? 7.298 -3.632 16.194 1.00 80.62 94 ALA A C 1
ATOM 709 O O . ALA A 1 94 ? 6.453 -4.230 15.524 1.00 80.62 94 ALA A O 1
ATOM 710 N N . ARG A 1 95 ? 7.511 -2.315 16.062 1.00 85.06 95 ARG A N 1
ATOM 711 C CA . ARG A 1 95 ? 6.789 -1.467 15.099 1.00 85.06 95 ARG A CA 1
ATOM 712 C C . ARG A 1 95 ? 7.038 -1.895 13.657 1.00 85.06 95 ARG A C 1
ATOM 714 O O . ARG A 1 95 ? 6.076 -2.052 12.911 1.00 85.06 95 ARG A O 1
ATOM 721 N N . ALA A 1 96 ? 8.293 -2.139 13.287 1.00 84.88 96 ALA A N 1
ATOM 722 C CA . ALA A 1 96 ? 8.654 -2.601 11.950 1.00 84.88 96 ALA A CA 1
ATOM 723 C C . ALA A 1 96 ? 8.004 -3.953 11.626 1.00 84.88 96 ALA A C 1
ATOM 725 O O . ALA A 1 96 ? 7.392 -4.098 10.574 1.00 84.88 96 ALA A O 1
ATOM 726 N N . ARG A 1 97 ? 8.047 -4.920 12.553 1.00 89.38 97 ARG A N 1
ATOM 727 C CA . ARG A 1 97 ? 7.387 -6.226 12.388 1.00 89.38 97 ARG A CA 1
ATOM 728 C C . ARG A 1 97 ? 5.884 -6.081 12.190 1.00 89.38 97 ARG A C 1
ATOM 730 O O . ARG A 1 97 ? 5.340 -6.671 11.265 1.00 89.38 97 ARG A O 1
ATOM 737 N N . ARG A 1 98 ? 5.212 -5.277 13.018 1.00 89.06 98 ARG A N 1
ATOM 738 C CA . ARG A 1 98 ? 3.769 -5.035 12.874 1.00 89.06 98 ARG A CA 1
ATOM 739 C C . ARG A 1 98 ? 3.444 -4.361 11.542 1.00 89.06 98 ARG A C 1
ATOM 741 O O . ARG A 1 98 ? 2.497 -4.768 10.875 1.00 89.06 98 ARG A O 1
ATOM 748 N N . TRP A 1 99 ? 4.234 -3.365 11.146 1.00 91.81 99 TRP A N 1
ATOM 749 C CA . TRP A 1 99 ? 4.072 -2.689 9.862 1.00 91.81 99 TRP A CA 1
ATOM 750 C C . TRP A 1 99 ? 4.218 -3.673 8.696 1.00 91.81 99 TRP A C 1
ATOM 752 O O . TRP A 1 99 ? 3.352 -3.702 7.823 1.00 91.81 99 TRP A O 1
ATOM 762 N N . LEU A 1 100 ? 5.249 -4.523 8.734 1.00 93.25 100 LEU A N 1
ATOM 763 C CA . LEU A 1 100 ? 5.506 -5.558 7.734 1.00 93.25 100 LEU A CA 1
ATOM 764 C C . LEU A 1 100 ? 4.400 -6.609 7.683 1.00 93.25 100 LEU A C 1
ATOM 766 O O . LEU A 1 100 ? 4.009 -7.003 6.595 1.00 93.25 100 LEU A O 1
ATOM 770 N N . LEU A 1 101 ? 3.864 -7.046 8.823 1.00 93.50 101 LEU A N 1
ATOM 771 C CA . LEU A 1 101 ? 2.758 -8.006 8.842 1.00 93.50 101 LEU A CA 1
ATOM 772 C C . LEU A 1 101 ? 1.495 -7.410 8.211 1.00 93.50 101 LEU A C 1
ATOM 774 O O . LEU A 1 101 ? 0.876 -8.042 7.359 1.00 93.50 101 LEU A O 1
ATOM 778 N N . LEU A 1 102 ? 1.139 -6.177 8.583 1.00 91.94 102 LEU A N 1
ATOM 779 C CA . LEU A 1 102 ? -0.061 -5.509 8.076 1.00 91.94 102 LEU A CA 1
ATOM 780 C C . LEU A 1 102 ? 0.016 -5.234 6.571 1.00 91.94 102 LEU A C 1
ATOM 782 O O . LEU A 1 102 ? -0.932 -5.537 5.844 1.00 91.94 102 LEU A O 1
ATOM 786 N N . HIS A 1 103 ? 1.133 -4.673 6.107 1.00 92.06 103 HIS A N 1
ATOM 787 C CA . HIS A 1 103 ? 1.309 -4.311 4.701 1.00 92.06 103 HIS A CA 1
ATOM 788 C C . HIS A 1 103 ? 1.718 -5.512 3.852 1.00 92.06 103 HIS A C 1
ATOM 790 O O . HIS A 1 103 ? 1.268 -5.627 2.722 1.00 92.06 103 HIS A O 1
ATOM 796 N N . GLY A 1 104 ? 2.486 -6.455 4.395 1.00 92.25 104 GLY A N 1
ATOM 797 C CA . GLY A 1 104 ? 2.804 -7.716 3.728 1.00 92.25 104 GLY A CA 1
ATOM 798 C C . GLY A 1 104 ? 1.549 -8.540 3.448 1.00 92.25 104 GLY A C 1
ATOM 799 O O . GLY A 1 104 ? 1.375 -9.016 2.330 1.00 92.25 104 GLY A O 1
ATOM 800 N N . ALA A 1 105 ? 0.619 -8.625 4.408 1.00 95.00 105 ALA A N 1
ATOM 801 C CA . ALA A 1 105 ? -0.681 -9.256 4.179 1.00 95.00 105 ALA A CA 1
ATOM 802 C C . ALA A 1 105 ? -1.492 -8.520 3.097 1.00 95.00 105 ALA A C 1
ATOM 804 O O . ALA A 1 105 ? -2.054 -9.156 2.208 1.00 95.00 105 ALA A O 1
ATOM 805 N N . ALA A 1 106 ? -1.515 -7.184 3.123 1.00 92.88 106 ALA A N 1
ATOM 806 C CA . ALA A 1 106 ? -2.204 -6.390 2.105 1.00 92.88 106 ALA A CA 1
ATOM 807 C C . ALA A 1 106 ? -1.584 -6.574 0.704 1.00 92.88 106 ALA A C 1
ATOM 809 O O . ALA A 1 106 ? -2.309 -6.713 -0.280 1.00 92.88 106 ALA A O 1
ATOM 810 N N . ALA A 1 107 ? -0.254 -6.644 0.611 1.00 93.06 107 ALA A N 1
ATOM 811 C CA . ALA A 1 107 ? 0.462 -6.917 -0.630 1.00 93.06 107 ALA A CA 1
ATOM 812 C C . ALA A 1 107 ? 0.172 -8.331 -1.155 1.00 93.06 107 ALA A C 1
ATOM 814 O O . ALA A 1 107 ? -0.055 -8.496 -2.350 1.00 93.06 107 ALA A O 1
ATOM 815 N N . ALA A 1 108 ? 0.105 -9.338 -0.277 1.00 93.94 108 ALA A N 1
ATOM 816 C CA . ALA A 1 108 ? -0.273 -10.703 -0.651 1.00 93.94 108 ALA A CA 1
ATOM 817 C C . ALA A 1 108 ? -1.705 -10.776 -1.209 1.00 93.94 108 ALA A C 1
ATOM 819 O O . ALA A 1 108 ? -1.962 -11.493 -2.179 1.00 93.94 108 ALA A O 1
ATOM 820 N N . VAL A 1 109 ? -2.635 -9.994 -0.650 1.00 95.38 109 VAL A N 1
ATOM 821 C CA . VAL A 1 109 ? -3.987 -9.860 -1.207 1.00 95.38 109 VAL A CA 1
ATOM 822 C C . VAL A 1 109 ? -3.940 -9.230 -2.595 1.00 95.38 109 VAL A C 1
ATOM 824 O O . VAL A 1 109 ? -4.461 -9.818 -3.540 1.00 95.38 109 VAL A O 1
ATOM 827 N N . GLY A 1 110 ? -3.278 -8.083 -2.761 1.00 90.62 110 GLY A N 1
ATOM 828 C CA . GLY A 1 110 ? -3.186 -7.441 -4.075 1.00 90.62 110 GLY A CA 1
ATOM 829 C C . GLY A 1 110 ? -2.490 -8.315 -5.121 1.00 90.62 110 GLY A C 1
ATOM 830 O O . GLY A 1 110 ? -2.912 -8.355 -6.277 1.00 90.62 110 GLY A O 1
ATOM 831 N N . TRP A 1 111 ? -1.493 -9.097 -4.706 1.00 92.50 111 TRP A N 1
ATOM 832 C CA . TRP A 1 111 ? -0.866 -10.122 -5.535 1.00 92.50 111 TRP A CA 1
ATOM 833 C C . TRP A 1 111 ? -1.868 -11.178 -6.002 1.00 92.50 111 TRP A C 1
ATOM 835 O O . TRP A 1 111 ? -1.945 -11.467 -7.194 1.00 92.50 111 TRP A O 1
ATOM 845 N N . SER A 1 112 ? -2.665 -11.711 -5.075 1.00 93.88 112 SER A N 1
ATOM 846 C CA . SER A 1 112 ? -3.678 -12.737 -5.356 1.00 93.88 112 SER A CA 1
ATOM 847 C C . SER A 1 112 ? -4.747 -12.247 -6.338 1.00 93.88 112 SER A C 1
ATOM 849 O O . SER A 1 112 ? -5.246 -13.026 -7.144 1.00 93.88 112 SER A O 1
ATOM 851 N N . PHE A 1 113 ? -5.056 -10.947 -6.320 1.00 92.62 113 PHE A N 1
ATOM 852 C CA . PHE A 1 113 ? -5.973 -10.301 -7.266 1.00 92.62 113 PHE A CA 1
ATOM 853 C C . PHE A 1 113 ? -5.301 -9.810 -8.563 1.00 92.62 113 PHE A C 1
ATOM 855 O O . PHE A 1 113 ? -5.955 -9.187 -9.395 1.00 92.62 113 PHE A O 1
ATOM 862 N N . GLY A 1 114 ? -4.006 -10.073 -8.763 1.00 90.25 114 GLY A N 1
ATOM 863 C CA . GLY A 1 114 ? -3.305 -9.778 -10.016 1.00 90.25 114 GLY A CA 1
ATOM 864 C C . GLY A 1 114 ? -2.834 -8.329 -10.198 1.00 90.25 114 GLY A C 1
ATOM 865 O O . GLY A 1 114 ? -2.263 -8.018 -11.245 1.00 90.25 114 GLY A O 1
ATOM 866 N N . LEU A 1 115 ? -2.976 -7.454 -9.191 1.00 89.69 115 LEU A N 1
ATOM 867 C CA . LEU A 1 115 ? -2.489 -6.062 -9.251 1.00 89.69 115 LEU A CA 1
ATOM 868 C C . LEU A 1 115 ? -0.988 -5.989 -9.564 1.00 89.69 115 LEU A C 1
ATOM 870 O O . LEU A 1 115 ? -0.543 -5.108 -10.297 1.00 89.69 115 LEU A O 1
ATOM 874 N N . HIS A 1 116 ? -0.216 -6.949 -9.054 1.00 92.25 116 HIS A N 1
ATOM 875 C CA . HIS A 1 116 ? 1.219 -7.034 -9.305 1.00 92.25 116 HIS A CA 1
ATOM 876 C C . HIS A 1 116 ? 1.567 -7.178 -10.797 1.00 92.25 116 HIS A C 1
ATOM 878 O O . HIS A 1 116 ? 2.490 -6.512 -11.256 1.00 92.25 116 HIS A O 1
ATOM 884 N N . HIS A 1 117 ? 0.828 -7.988 -11.563 1.00 91.62 117 HIS A N 1
ATOM 885 C CA . HIS A 1 117 ? 1.108 -8.217 -12.988 1.00 91.62 117 HIS A CA 1
ATOM 886 C C . HIS A 1 117 ? 0.887 -6.949 -13.818 1.00 91.62 117 HIS A C 1
ATOM 888 O O . HIS A 1 117 ? 1.688 -6.613 -14.683 1.00 91.62 117 HIS A O 1
ATOM 894 N N . SER A 1 118 ? -0.186 -6.212 -13.519 1.00 91.56 118 SER A N 1
ATOM 895 C CA . SER A 1 118 ? -0.469 -4.940 -14.196 1.00 91.56 118 SER A CA 1
ATOM 896 C C . SER A 1 118 ? 0.596 -3.899 -13.870 1.00 91.56 118 SER A C 1
ATOM 898 O O . SER A 1 118 ? 1.053 -3.169 -14.747 1.00 91.56 118 SER A O 1
ATOM 900 N N . LEU A 1 119 ? 1.013 -3.848 -12.603 1.00 91.94 119 LEU A N 1
ATOM 901 C CA . LEU A 1 119 ? 2.008 -2.887 -12.173 1.00 91.94 119 LEU A CA 1
ATOM 902 C C . LEU A 1 119 ? 3.393 -3.218 -12.729 1.00 91.94 119 LEU A C 1
ATOM 904 O O . LEU A 1 119 ? 4.042 -2.324 -13.239 1.00 91.94 119 LEU A O 1
ATOM 908 N N . THR A 1 120 ? 3.834 -4.473 -12.698 1.00 91.25 120 THR A N 1
ATOM 909 C CA . THR A 1 120 ? 5.121 -4.869 -13.300 1.00 91.25 120 THR A CA 1
ATOM 910 C C . THR A 1 120 ? 5.170 -4.582 -14.788 1.00 91.25 120 THR A C 1
ATOM 912 O O . THR A 1 120 ? 6.106 -3.922 -15.220 1.00 91.25 120 THR A O 1
ATOM 915 N N . ALA A 1 121 ? 4.127 -4.944 -15.539 1.00 92.81 121 ALA A N 1
ATOM 916 C CA . ALA A 1 121 ? 4.037 -4.598 -16.955 1.00 92.81 121 ALA A CA 1
ATOM 917 C C . ALA A 1 121 ? 4.151 -3.080 -17.183 1.00 92.81 121 ALA A C 1
ATOM 919 O O . ALA A 1 121 ? 4.866 -2.635 -18.078 1.00 92.81 121 ALA A O 1
ATOM 920 N N . PHE A 1 122 ? 3.493 -2.272 -16.344 1.00 92.25 122 PHE A N 1
ATOM 921 C CA . PHE A 1 122 ? 3.628 -0.817 -16.379 1.00 92.25 122 PHE A CA 1
ATOM 922 C C . PHE A 1 122 ? 5.059 -0.348 -16.069 1.00 92.25 122 PHE A C 1
ATOM 924 O O . PHE A 1 122 ? 5.597 0.471 -16.810 1.00 92.25 122 PHE A O 1
ATOM 931 N N . LEU A 1 123 ? 5.700 -0.871 -15.022 1.00 93.00 123 LEU A N 1
ATOM 932 C CA . LEU A 1 123 ? 7.077 -0.505 -14.668 1.00 93.00 123 LEU A CA 1
ATOM 933 C C . LEU A 1 123 ? 8.059 -0.878 -15.788 1.00 93.00 123 LEU A C 1
ATOM 935 O O . LEU A 1 123 ? 8.911 -0.065 -16.142 1.00 93.00 123 LEU A O 1
ATOM 939 N N . ASP A 1 124 ? 7.879 -2.044 -16.407 1.00 92.56 124 ASP A N 1
ATOM 940 C CA . ASP A 1 124 ? 8.698 -2.511 -17.526 1.00 92.56 124 ASP A CA 1
ATOM 941 C C . ASP A 1 124 ? 8.566 -1.591 -18.749 1.00 92.56 124 ASP A C 1
ATOM 943 O O . ASP A 1 124 ? 9.563 -1.306 -19.413 1.00 92.56 124 ASP A O 1
ATOM 947 N N . THR A 1 125 ? 7.371 -1.039 -19.012 1.00 94.56 125 THR A N 1
ATOM 948 C CA . THR A 1 125 ? 7.188 -0.060 -20.105 1.00 94.56 125 THR A CA 1
ATOM 949 C C . THR A 1 125 ? 7.968 1.239 -19.894 1.00 94.56 125 THR A C 1
ATOM 951 O O . THR A 1 125 ? 8.264 1.943 -20.859 1.00 94.56 125 THR A O 1
ATOM 954 N N . LEU A 1 126 ? 8.327 1.552 -18.647 1.00 92.19 126 LEU A N 1
ATOM 955 C CA . LEU A 1 126 ? 9.075 2.753 -18.277 1.00 92.19 126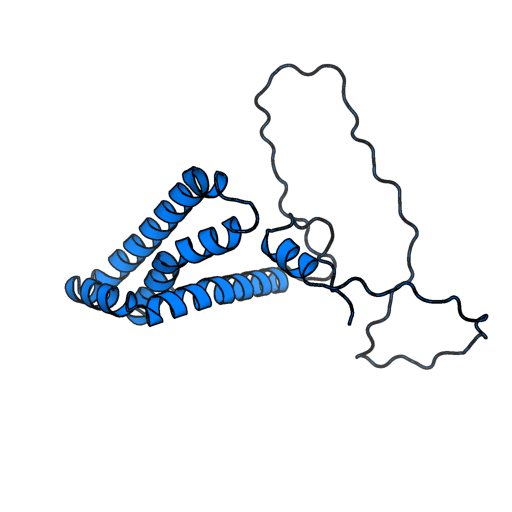 LEU A CA 1
ATOM 956 C C . LEU A 1 126 ? 10.590 2.515 -18.199 1.00 92.19 126 LEU A C 1
ATOM 958 O O . LEU A 1 126 ? 11.354 3.471 -18.027 1.00 92.19 126 LEU A O 1
ATOM 962 N N . GLY A 1 127 ? 11.034 1.261 -18.338 1.00 88.81 127 GLY A N 1
ATOM 963 C CA . GLY A 1 127 ? 12.442 0.879 -18.356 1.00 88.81 127 GLY A CA 1
ATOM 964 C C . GLY A 1 127 ? 13.211 1.434 -17.145 1.00 88.81 127 GLY A C 1
ATOM 965 O O . GLY A 1 127 ? 12.777 1.245 -16.009 1.00 88.81 127 GLY A O 1
ATOM 966 N N . PRO A 1 128 ? 14.326 2.167 -17.341 1.00 87.38 128 PRO A N 1
ATOM 967 C CA . PRO A 1 128 ? 15.127 2.708 -16.236 1.00 87.38 128 PRO A CA 1
ATOM 968 C C . PRO A 1 128 ? 14.362 3.630 -15.269 1.00 87.38 128 PRO A C 1
ATOM 970 O O . PRO A 1 128 ? 14.773 3.790 -14.121 1.00 87.38 128 PRO A O 1
ATOM 973 N N . GLY A 1 129 ? 13.256 4.241 -15.714 1.00 89.69 129 GLY A N 1
ATOM 974 C CA . GLY A 1 129 ? 12.400 5.092 -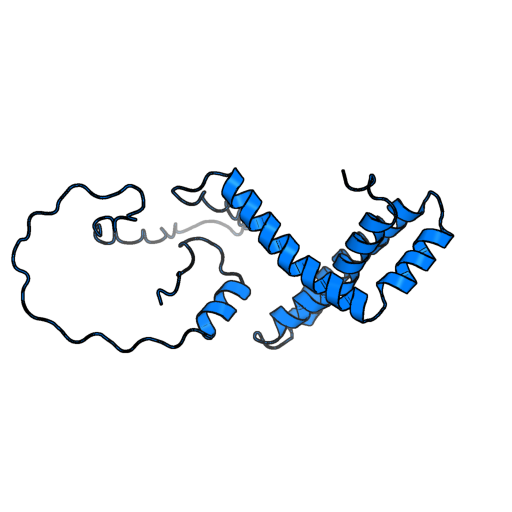14.882 1.00 89.69 129 GLY A CA 1
ATOM 975 C C . GLY A 1 129 ? 11.390 4.325 -14.020 1.00 89.69 129 GLY A C 1
ATOM 976 O O . GLY A 1 129 ? 10.728 4.940 -13.179 1.00 89.69 129 GLY A O 1
ATOM 977 N N . GLY A 1 130 ? 11.273 3.004 -14.198 1.00 88.88 130 GLY A N 1
ATOM 978 C CA . GLY A 1 130 ? 10.275 2.160 -13.541 1.00 88.88 130 GLY A CA 1
ATOM 979 C C . GLY A 1 130 ? 10.271 2.321 -12.022 1.00 88.88 130 GLY A C 1
ATOM 980 O O . GLY A 1 130 ? 9.227 2.593 -11.441 1.00 88.88 130 GLY A O 1
ATOM 981 N N . ALA A 1 131 ? 11.433 2.285 -11.366 1.00 89.62 131 ALA A N 1
ATOM 982 C CA . ALA A 1 131 ? 11.515 2.411 -9.906 1.00 89.62 131 ALA A CA 1
ATOM 983 C C . ALA A 1 131 ? 10.886 3.712 -9.363 1.00 89.62 131 ALA A C 1
ATOM 985 O O . ALA A 1 131 ? 10.103 3.680 -8.411 1.00 89.62 131 ALA A O 1
ATOM 986 N N . ALA A 1 132 ? 11.179 4.855 -9.993 1.00 89.81 132 ALA A N 1
ATOM 987 C CA . ALA A 1 132 ? 10.620 6.145 -9.591 1.00 89.81 132 ALA A CA 1
ATOM 988 C C . ALA A 1 132 ? 9.100 6.195 -9.811 1.00 89.81 132 ALA A C 1
ATOM 990 O O . ALA A 1 132 ? 8.364 6.702 -8.963 1.00 89.81 132 ALA A O 1
ATOM 991 N N . ALA A 1 133 ? 8.619 5.621 -10.914 1.00 91.06 133 ALA A N 1
ATOM 992 C CA . ALA A 1 133 ? 7.191 5.516 -11.184 1.00 91.06 133 ALA A CA 1
ATOM 993 C C . ALA A 1 133 ? 6.477 4.598 -10.183 1.00 91.06 133 ALA A C 1
ATOM 995 O O . ALA A 1 133 ? 5.394 4.935 -9.712 1.00 91.06 133 ALA A O 1
ATOM 996 N N . GLY A 1 134 ? 7.099 3.486 -9.791 1.00 90.69 134 GLY A N 1
ATOM 997 C CA . GLY A 1 134 ? 6.588 2.593 -8.754 1.00 90.69 134 GLY A CA 1
ATOM 998 C C . GLY A 1 134 ? 6.433 3.293 -7.403 1.00 90.69 134 GLY A C 1
ATOM 999 O O . GLY A 1 134 ? 5.377 3.200 -6.772 1.00 90.69 134 GLY A O 1
ATOM 1000 N N . LEU A 1 135 ? 7.429 4.092 -7.003 1.00 92.75 135 LEU A N 1
ATOM 1001 C CA . LEU A 1 135 ? 7.346 4.939 -5.808 1.00 92.75 135 LEU A CA 1
ATOM 1002 C C . LEU A 1 135 ? 6.268 6.023 -5.928 1.00 92.75 135 LEU A C 1
ATOM 1004 O O . LEU A 1 135 ? 5.551 6.272 -4.959 1.00 92.75 135 LEU A O 1
ATOM 1008 N N . ALA A 1 136 ? 6.106 6.636 -7.104 1.00 93.19 136 ALA A N 1
ATOM 1009 C CA . ALA A 1 136 ? 5.046 7.613 -7.348 1.00 93.19 136 ALA A CA 1
ATOM 1010 C C . ALA A 1 136 ? 3.649 6.979 -7.238 1.00 93.19 136 ALA A C 1
ATOM 1012 O O . ALA A 1 136 ? 2.762 7.550 -6.603 1.00 93.19 136 ALA A O 1
ATOM 1013 N N . VAL A 1 137 ? 3.459 5.772 -7.783 1.00 93.19 137 VAL A N 1
ATOM 1014 C CA . VAL A 1 137 ? 2.210 5.003 -7.656 1.00 93.19 137 VAL A CA 1
ATOM 1015 C C . VAL A 1 137 ? 1.950 4.628 -6.199 1.00 93.19 137 VAL A C 1
ATOM 1017 O O . VAL A 1 137 ? 0.822 4.780 -5.725 1.00 93.19 137 VAL A O 1
ATOM 1020 N N . ALA A 1 138 ? 2.974 4.182 -5.466 1.00 92.25 138 ALA A N 1
ATOM 1021 C CA . ALA A 1 138 ? 2.851 3.880 -4.044 1.00 92.25 138 ALA A CA 1
ATOM 1022 C C . ALA A 1 138 ? 2.445 5.134 -3.250 1.00 92.25 138 ALA A C 1
ATOM 1024 O O . ALA A 1 138 ? 1.425 5.119 -2.559 1.00 92.25 138 ALA A O 1
ATOM 1025 N N . GLY A 1 139 ? 3.176 6.240 -3.402 1.00 92.38 139 GLY A N 1
ATOM 1026 C CA . GLY A 1 139 ? 2.875 7.507 -2.734 1.00 92.38 139 GLY A CA 1
ATOM 1027 C C . GLY A 1 139 ? 1.480 8.041 -3.071 1.00 92.38 139 GLY A C 1
ATOM 1028 O O . GLY A 1 139 ? 0.726 8.403 -2.169 1.00 92.38 139 GLY A O 1
ATOM 1029 N N . GLY A 1 140 ? 1.094 8.013 -4.350 1.00 93.44 140 GLY A N 1
ATOM 1030 C CA . GLY A 1 140 ? -0.238 8.418 -4.802 1.00 93.44 140 GLY A CA 1
ATOM 1031 C C . GLY A 1 140 ? -1.351 7.539 -4.230 1.00 93.44 140 GLY A C 1
ATOM 1032 O O . GLY A 1 140 ? -2.368 8.053 -3.770 1.00 93.44 140 GLY A O 1
ATOM 1033 N N . SER A 1 141 ? -1.135 6.222 -4.176 1.00 91.69 141 SER A N 1
ATOM 1034 C CA . SER A 1 141 ? -2.083 5.274 -3.577 1.00 91.69 141 SER A CA 1
ATOM 1035 C C . SER A 1 141 ? -2.235 5.487 -2.073 1.00 91.69 141 SER A C 1
ATOM 1037 O O . SER A 1 141 ? -3.349 5.445 -1.557 1.00 91.69 141 SER A O 1
ATOM 1039 N N . TRP A 1 142 ? -1.131 5.746 -1.366 1.00 92.38 142 TRP A N 1
ATOM 1040 C CA . TRP A 1 142 ? -1.158 6.078 0.058 1.00 92.38 142 TRP A CA 1
ATOM 1041 C C . TRP A 1 142 ? -1.953 7.358 0.310 1.00 92.38 142 TRP A C 1
ATOM 1043 O O . TRP A 1 142 ? -2.856 7.369 1.141 1.00 92.38 142 TRP A O 1
ATOM 1053 N N . PHE A 1 143 ? -1.655 8.419 -0.440 1.00 93.50 143 PHE A N 1
ATOM 1054 C CA . PHE A 1 143 ? -2.347 9.697 -0.312 1.00 93.50 143 PHE A CA 1
ATOM 1055 C C . PHE A 1 143 ? -3.847 9.577 -0.607 1.00 93.50 143 PHE A C 1
ATOM 1057 O O . PHE A 1 143 ? -4.672 10.078 0.155 1.00 93.50 143 PHE A O 1
ATOM 1064 N N . ALA A 1 144 ? -4.215 8.864 -1.675 1.00 91.00 144 ALA A N 1
ATOM 1065 C CA . ALA A 1 144 ? -5.612 8.592 -1.993 1.00 91.00 144 ALA A CA 1
ATOM 1066 C C . ALA A 1 144 ? -6.308 7.804 -0.870 1.00 91.00 144 ALA A C 1
ATOM 1068 O O . ALA A 1 144 ? -7.442 8.121 -0.517 1.00 91.00 144 ALA A O 1
ATOM 1069 N N . ALA A 1 145 ? -5.627 6.820 -0.274 1.00 90.19 145 ALA A N 1
ATOM 1070 C CA . ALA A 1 145 ? -6.154 6.059 0.854 1.00 90.19 145 ALA A CA 1
ATOM 1071 C C . ALA A 1 145 ? -6.411 6.941 2.085 1.00 90.19 145 ALA A C 1
ATOM 1073 O O . ALA A 1 145 ? -7.472 6.802 2.690 1.00 90.19 145 ALA A O 1
ATOM 1074 N N . GLU A 1 146 ? -5.503 7.863 2.426 1.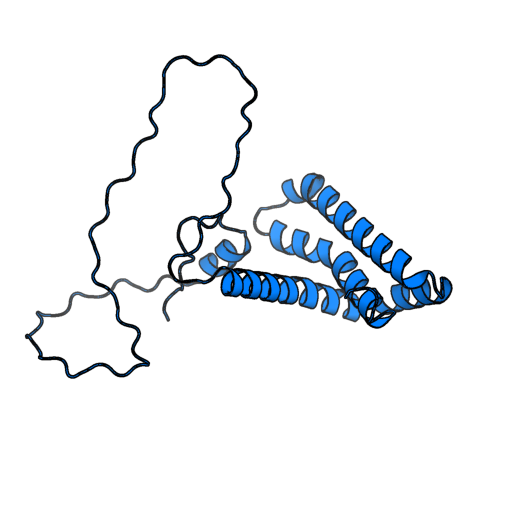00 90.31 146 GLU A N 1
ATOM 1075 C CA . GLU A 1 146 ? -5.714 8.825 3.524 1.00 90.31 146 GLU A CA 1
ATOM 1076 C C . GLU A 1 146 ? -6.902 9.745 3.235 1.00 90.31 146 GLU A C 1
ATOM 1078 O O . GLU A 1 146 ? -7.811 9.857 4.054 1.00 90.31 146 GLU A O 1
ATOM 1083 N N . MET A 1 147 ? -6.969 10.313 2.028 1.00 91.31 147 MET A N 1
ATOM 1084 C CA . MET A 1 147 ? -8.085 11.169 1.616 1.00 91.31 147 MET A CA 1
ATOM 1085 C C . MET A 1 147 ? -9.433 10.444 1.696 1.00 91.31 147 MET A C 1
ATOM 1087 O O . MET A 1 147 ? -10.436 11.022 2.121 1.00 91.31 147 MET A O 1
ATOM 1091 N N . VAL A 1 148 ? -9.478 9.167 1.308 1.00 88.56 148 VAL A N 1
ATOM 1092 C CA . VAL A 1 148 ? -10.696 8.356 1.409 1.00 88.56 148 VAL A CA 1
ATOM 1093 C C . VAL A 1 148 ? -11.009 7.998 2.863 1.00 88.56 148 VAL A C 1
ATOM 1095 O O . VAL A 1 148 ? -12.175 8.046 3.269 1.00 88.56 148 VAL A O 1
ATOM 1098 N N . ALA A 1 149 ? -9.993 7.663 3.658 1.00 87.88 149 ALA A N 1
ATOM 1099 C CA . ALA A 1 149 ? -10.147 7.328 5.068 1.00 87.88 149 ALA A CA 1
ATOM 1100 C C . ALA A 1 149 ? -10.715 8.509 5.869 1.00 87.88 149 ALA A C 1
ATOM 1102 O O . ALA A 1 149 ? -11.717 8.352 6.571 1.00 87.88 149 ALA A O 1
ATOM 1103 N N . GLU A 1 150 ? -10.140 9.697 5.703 1.00 85.56 150 GLU A N 1
ATOM 1104 C CA . GLU A 1 150 ? -10.588 10.914 6.381 1.00 85.56 150 GLU A CA 1
ATOM 1105 C C . GLU A 1 150 ? -12.000 11.317 5.954 1.00 85.56 150 GLU A C 1
ATOM 1107 O O . GLU A 1 150 ? -12.842 11.639 6.794 1.00 85.56 150 GLU A O 1
ATOM 1112 N N . ARG A 1 151 ? -12.287 11.278 4.648 1.00 86.38 151 ARG A N 1
ATOM 1113 C CA . ARG A 1 151 ? -13.519 11.865 4.112 1.00 86.38 151 ARG A CA 1
ATOM 1114 C C . ARG A 1 151 ? -14.722 10.928 4.136 1.00 86.38 151 ARG A C 1
ATOM 1116 O O . ARG A 1 151 ? -15.845 11.399 4.301 1.00 86.38 151 ARG A O 1
ATOM 1123 N N . PHE A 1 152 ? -14.512 9.624 3.959 1.00 82.81 152 PHE A N 1
ATOM 1124 C CA . PHE A 1 152 ? -15.606 8.663 3.774 1.00 82.81 152 PHE A CA 1
ATOM 1125 C C . PHE A 1 152 ? -15.639 7.570 4.838 1.00 82.81 152 PHE A C 1
ATOM 1127 O O . PHE A 1 152 ? -16.723 7.155 5.246 1.00 82.81 152 PHE A O 1
ATOM 1134 N N . VAL A 1 153 ? -14.489 7.114 5.344 1.00 82.56 153 VAL A N 1
ATOM 1135 C CA . VAL A 1 153 ? -14.478 6.015 6.327 1.00 82.56 153 VAL A CA 1
ATOM 1136 C C . VAL A 1 153 ? -14.992 6.463 7.696 1.00 82.56 153 VAL A C 1
ATOM 1138 O O . VAL A 1 153 ? -15.572 5.661 8.428 1.00 82.56 153 VAL A O 1
ATOM 1141 N N . VAL A 1 154 ? -14.908 7.756 8.012 1.00 81.31 154 VAL A N 1
ATOM 1142 C CA . VAL A 1 154 ? -15.539 8.340 9.209 1.00 81.31 154 VAL A CA 1
ATOM 1143 C C . VAL A 1 154 ? -17.059 8.122 9.229 1.00 81.31 154 VAL A C 1
ATOM 1145 O O . VAL A 1 154 ? -17.641 7.998 10.306 1.00 81.31 154 VAL A O 1
ATOM 1148 N N . LEU A 1 155 ? -17.703 7.995 8.064 1.00 84.75 155 LEU A N 1
ATOM 1149 C CA . LEU A 1 155 ? -19.148 7.765 7.952 1.00 84.75 155 LEU A CA 1
ATOM 1150 C C . LEU A 1 155 ? -19.544 6.295 8.162 1.00 84.75 155 LEU A C 1
ATOM 1152 O O . LEU A 1 155 ? -20.716 5.997 8.382 1.00 84.75 155 LEU A O 1
ATOM 1156 N N . LEU A 1 156 ? -18.587 5.363 8.108 1.00 86.38 156 LEU A N 1
ATOM 1157 C CA . LEU A 1 156 ? -18.859 3.936 8.269 1.00 86.38 156 LEU A CA 1
ATOM 1158 C C . LEU A 1 156 ? -19.086 3.553 9.743 1.00 86.38 156 LEU A C 1
ATOM 1160 O O . LEU A 1 156 ? -18.567 4.221 10.646 1.00 86.38 156 LEU A O 1
ATOM 1164 N N . PRO A 1 157 ? -19.794 2.440 10.018 1.00 91.12 157 PRO A N 1
ATOM 1165 C CA . PRO A 1 157 ? -19.871 1.857 11.356 1.00 91.12 157 PRO A CA 1
ATOM 1166 C C . PRO A 1 157 ? -18.479 1.567 11.931 1.00 91.12 157 PRO A C 1
ATOM 1168 O O . PRO A 1 157 ? -17.615 1.040 11.233 1.00 91.12 157 PRO A O 1
ATOM 1171 N N . SER A 1 158 ? -18.257 1.851 13.218 1.00 88.31 158 SER A N 1
ATOM 1172 C CA . SER A 1 158 ? -16.940 1.709 13.872 1.00 88.31 158 SER A CA 1
ATOM 1173 C C . SER A 1 158 ? -16.305 0.325 13.696 1.00 88.31 158 SER A C 1
ATOM 1175 O O . SER A 1 158 ? -15.092 0.227 13.536 1.00 88.31 158 SER A O 1
ATOM 1177 N N . ARG A 1 159 ? -17.124 -0.733 13.645 1.00 88.00 159 ARG A N 1
ATOM 1178 C CA . ARG A 1 159 ? -16.678 -2.121 13.451 1.00 88.00 159 ARG A CA 1
ATOM 1179 C C . ARG A 1 159 ? -16.090 -2.403 12.064 1.00 88.00 159 ARG A C 1
ATOM 1181 O O . ARG A 1 159 ? -15.236 -3.273 11.951 1.00 88.00 159 ARG A O 1
ATOM 1188 N N . THR A 1 160 ? -16.523 -1.702 11.012 1.00 90.38 160 THR A N 1
ATOM 1189 C CA . THR A 1 160 ? -16.065 -1.961 9.630 1.00 90.38 160 THR A CA 1
ATOM 1190 C C . THR A 1 160 ? -14.928 -1.044 9.196 1.00 90.38 160 THR A C 1
ATOM 1192 O O . THR A 1 160 ? -14.128 -1.436 8.346 1.00 90.38 160 THR A O 1
ATOM 1195 N N . ARG A 1 161 ? -14.807 0.142 9.808 1.00 88.75 161 ARG A N 1
ATOM 1196 C CA . ARG A 1 161 ? -13.691 1.082 9.593 1.00 88.75 161 ARG A CA 1
ATOM 1197 C C . ARG A 1 161 ? -12.319 0.410 9.531 1.00 88.75 161 ARG A C 1
ATOM 1199 O O . ARG A 1 161 ? -11.619 0.661 8.556 1.00 88.75 161 ARG A O 1
ATOM 1206 N N . PRO A 1 162 ? -11.919 -0.446 10.489 1.00 88.00 162 PRO A N 1
ATOM 1207 C CA . PRO A 1 162 ? -10.582 -1.027 10.468 1.00 88.00 162 PRO A CA 1
ATOM 1208 C C . PRO A 1 162 ? -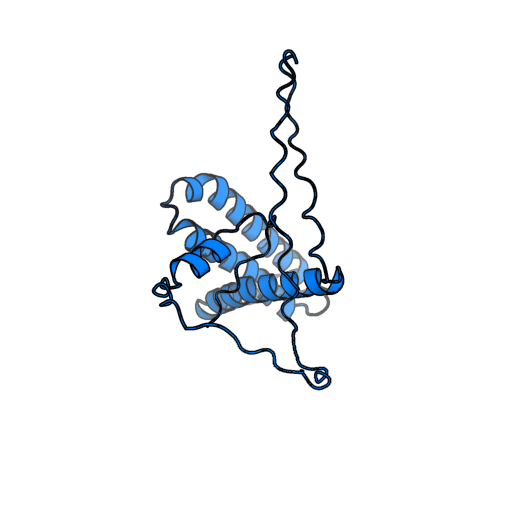10.298 -1.882 9.232 1.00 88.00 162 PRO A C 1
ATOM 1210 O O . PRO A 1 162 ? -9.258 -1.722 8.594 1.00 88.00 162 PRO A O 1
ATOM 1213 N N . ALA A 1 163 ? -11.246 -2.742 8.854 1.00 90.19 163 ALA A N 1
ATOM 1214 C CA . ALA A 1 163 ? -11.120 -3.590 7.675 1.00 90.19 163 ALA A CA 1
ATOM 1215 C C . ALA A 1 163 ? -11.069 -2.756 6.387 1.00 90.19 163 ALA A C 1
ATOM 1217 O O . ALA A 1 163 ? -10.269 -3.043 5.500 1.00 90.19 163 ALA A O 1
ATOM 1218 N N . VAL A 1 164 ? -11.872 -1.690 6.306 1.00 92.44 164 VAL A N 1
ATOM 1219 C CA . VAL A 1 164 ? -11.885 -0.786 5.147 1.00 92.44 164 VAL A CA 1
ATOM 1220 C C . VAL A 1 164 ? -10.593 0.026 5.055 1.00 92.44 164 VAL A C 1
ATOM 1222 O O . VAL A 1 164 ? -10.006 0.093 3.979 1.00 92.44 164 VAL A O 1
ATOM 1225 N N . ILE A 1 165 ? -10.100 0.584 6.166 1.00 92.31 165 ILE A N 1
ATOM 1226 C CA . ILE A 1 165 ? -8.807 1.291 6.207 1.00 92.31 165 ILE A CA 1
ATOM 1227 C C . ILE A 1 165 ? -7.689 0.353 5.769 1.00 92.31 165 ILE A C 1
ATOM 1229 O O . ILE A 1 165 ? -6.841 0.743 4.973 1.00 92.31 165 ILE A O 1
ATOM 1233 N N . TRP A 1 166 ? -7.688 -0.886 6.262 1.00 94.12 166 TRP A N 1
ATOM 1234 C CA . TRP A 1 166 ? -6.695 -1.874 5.862 1.00 94.12 166 TRP A CA 1
ATOM 1235 C C . TRP A 1 166 ? -6.799 -2.225 4.371 1.00 94.12 166 TRP A C 1
ATOM 1237 O O . TRP A 1 166 ? -5.783 -2.222 3.678 1.00 94.12 166 TRP A O 1
ATOM 1247 N N . ALA A 1 167 ? -8.009 -2.436 3.845 1.00 93.56 167 ALA A N 1
ATOM 1248 C CA . ALA A 1 167 ? -8.226 -2.720 2.427 1.00 93.56 167 ALA A CA 1
ATOM 1249 C C . ALA A 1 167 ? -7.753 -1.569 1.519 1.00 93.56 167 ALA A C 1
ATOM 1251 O O . ALA A 1 167 ? -7.152 -1.812 0.473 1.00 93.56 167 ALA A O 1
ATOM 1252 N N . LEU A 1 168 ? -7.926 -0.314 1.946 1.00 94.06 168 LEU A N 1
ATOM 1253 C CA . LEU A 1 168 ? -7.408 0.857 1.229 1.00 94.06 168 LEU A CA 1
ATOM 1254 C C . LEU A 1 168 ? -5.871 0.877 1.133 1.00 94.06 168 LEU A C 1
ATOM 1256 O O . LEU A 1 168 ? -5.329 1.546 0.256 1.00 94.06 168 LEU A O 1
ATOM 1260 N N . ARG A 1 169 ? -5.149 0.125 1.977 1.00 92.69 169 ARG A N 1
ATOM 1261 C CA . ARG A 1 169 ? -3.682 -0.005 1.894 1.00 92.69 169 ARG A CA 1
ATOM 1262 C C . ARG A 1 169 ? -3.213 -1.042 0.871 1.00 92.69 169 ARG A C 1
ATOM 1264 O O . ARG A 1 169 ? -2.017 -1.072 0.583 1.00 92.69 169 ARG A O 1
ATOM 1271 N N . ILE A 1 170 ? -4.104 -1.869 0.311 1.00 94.12 170 ILE A N 1
ATOM 1272 C CA . ILE A 1 170 ? -3.740 -2.930 -0.647 1.00 94.12 170 ILE A CA 1
ATOM 1273 C C . ILE A 1 170 ? -2.983 -2.374 -1.866 1.00 94.12 170 ILE A C 1
ATOM 1275 O O . ILE A 1 170 ? -1.904 -2.901 -2.158 1.00 94.12 170 ILE A O 1
ATOM 1279 N N . PRO A 1 171 ? -3.446 -1.309 -2.557 1.00 91.25 171 PRO A N 1
ATOM 1280 C CA . PRO A 1 171 ? -2.744 -0.794 -3.735 1.00 91.25 171 PRO A CA 1
ATOM 1281 C C . PRO A 1 171 ? -1.349 -0.262 -3.391 1.00 91.25 171 PRO A C 1
ATOM 1283 O O . PRO A 1 171 ? -0.380 -0.594 -4.066 1.00 91.25 171 PRO A O 1
ATOM 1286 N N . PHE A 1 172 ? -1.227 0.480 -2.285 1.00 94.06 172 PHE A N 1
ATOM 1287 C CA . PHE A 1 172 ? 0.052 0.986 -1.783 1.00 94.06 172 PHE A CA 1
ATOM 1288 C C . PHE A 1 172 ? 1.044 -0.142 -1.482 1.00 94.06 172 PHE A C 1
ATOM 1290 O O . PHE A 1 172 ? 2.174 -0.125 -1.969 1.00 94.06 172 PHE A O 1
ATOM 1297 N N . ALA A 1 173 ? 0.623 -1.133 -0.695 1.00 94.19 173 ALA A N 1
ATOM 1298 C CA . ALA A 1 173 ? 1.499 -2.221 -0.282 1.00 94.19 173 ALA A CA 1
ATOM 1299 C C . ALA A 1 173 ? 1.931 -3.086 -1.475 1.00 94.19 173 ALA A C 1
ATOM 1301 O O . ALA A 1 173 ? 3.094 -3.475 -1.578 1.00 94.19 173 ALA A O 1
ATOM 1302 N N . THR A 1 174 ? 1.011 -3.327 -2.413 1.00 93.50 174 THR A N 1
ATOM 1303 C CA . THR A 1 174 ? 1.313 -4.041 -3.660 1.00 93.50 174 THR A CA 1
ATOM 1304 C C . THR A 1 174 ? 2.285 -3.248 -4.526 1.00 93.50 174 THR A C 1
ATOM 1306 O O . THR A 1 174 ? 3.189 -3.836 -5.117 1.00 93.50 174 THR A O 1
ATOM 1309 N N . ALA A 1 175 ? 2.148 -1.919 -4.566 1.00 92.12 175 ALA A N 1
ATOM 1310 C CA . ALA A 1 175 ? 3.051 -1.062 -5.316 1.00 92.12 175 ALA A CA 1
ATOM 1311 C C . ALA A 1 175 ? 4.468 -1.052 -4.752 1.00 92.12 175 ALA A C 1
ATOM 1313 O O . ALA A 1 175 ? 5.426 -1.203 -5.512 1.00 92.12 175 ALA A O 1
ATOM 1314 N N . LEU A 1 176 ? 4.611 -0.969 -3.428 1.00 92.56 176 LEU A N 1
ATOM 1315 C CA . LEU A 1 176 ? 5.914 -1.106 -2.781 1.00 92.56 176 LEU A CA 1
ATOM 1316 C C . LEU A 1 176 ? 6.548 -2.468 -3.059 1.00 92.56 176 LEU A C 1
ATOM 1318 O O . LEU A 1 176 ? 7.720 -2.520 -3.419 1.00 92.56 176 LEU A O 1
ATOM 1322 N N . LEU A 1 177 ? 5.780 -3.555 -2.945 1.00 92.50 177 LEU A N 1
ATOM 1323 C CA . LEU A 1 177 ? 6.289 -4.899 -3.213 1.00 92.50 177 LEU A CA 1
ATOM 1324 C C . LEU A 1 177 ? 6.742 -5.055 -4.671 1.00 92.50 177 LEU A C 1
ATOM 1326 O O . LEU A 1 177 ? 7.847 -5.529 -4.919 1.00 92.50 177 LEU A O 1
ATOM 1330 N N . ALA A 1 178 ? 5.923 -4.635 -5.637 1.00 91.19 178 ALA A N 1
ATOM 1331 C CA . ALA A 1 178 ? 6.280 -4.720 -7.051 1.00 91.19 178 ALA A CA 1
ATOM 1332 C C . ALA A 1 178 ? 7.524 -3.880 -7.374 1.00 91.19 178 ALA A C 1
ATOM 1334 O O . ALA A 1 178 ? 8.401 -4.340 -8.098 1.00 91.19 178 ALA A O 1
ATOM 1335 N N . THR A 1 179 ? 7.627 -2.683 -6.790 1.00 90.31 179 THR A N 1
ATOM 1336 C CA . THR A 1 179 ? 8.794 -1.806 -6.959 1.00 90.31 179 THR A CA 1
ATOM 1337 C C . THR A 1 179 ? 10.048 -2.429 -6.349 1.00 90.31 179 THR A C 1
ATOM 1339 O O . THR A 1 179 ? 11.096 -2.427 -6.988 1.00 90.31 179 THR A O 1
ATOM 1342 N N . ALA A 1 180 ? 9.940 -3.018 -5.154 1.00 89.94 180 ALA A N 1
ATOM 1343 C CA . ALA A 1 180 ? 11.039 -3.718 -4.492 1.00 89.94 180 ALA A CA 1
ATOM 1344 C C . ALA A 1 180 ? 11.565 -4.893 -5.326 1.00 89.94 180 ALA A C 1
ATOM 1346 O O . ALA A 1 180 ? 12.768 -5.121 -5.386 1.00 89.94 180 ALA A O 1
ATOM 1347 N N . LEU A 1 181 ? 10.666 -5.633 -5.979 1.00 90.25 181 LEU A N 1
ATOM 1348 C CA . LEU A 1 181 ? 11.036 -6.756 -6.840 1.00 90.25 181 LEU A CA 1
ATOM 1349 C C . LEU A 1 181 ? 11.623 -6.295 -8.179 1.00 90.25 181 LEU A C 1
ATOM 1351 O O . LEU A 1 181 ? 12.556 -6.920 -8.674 1.00 90.25 181 LEU A O 1
ATOM 1355 N N . HIS A 1 182 ? 11.102 -5.208 -8.751 1.00 86.94 182 HIS A N 1
ATOM 1356 C CA . HIS A 1 182 ? 11.583 -4.651 -10.018 1.00 86.94 182 HIS A CA 1
ATOM 1357 C C . HIS A 1 182 ? 12.960 -3.979 -9.869 1.00 86.94 182 HIS A C 1
ATOM 1359 O O . HIS A 1 182 ? 13.810 -4.097 -10.748 1.00 86.94 182 HIS A O 1
ATOM 1365 N N . ALA A 1 183 ? 13.208 -3.303 -8.744 1.00 85.12 183 ALA A N 1
ATOM 1366 C CA . ALA A 1 183 ? 14.462 -2.614 -8.462 1.00 85.12 183 ALA A CA 1
ATOM 1367 C C . ALA A 1 183 ? 14.912 -2.872 -7.011 1.00 85.12 183 ALA A C 1
ATOM 1369 O O . ALA A 1 183 ? 14.715 -2.020 -6.140 1.00 85.12 183 ALA A O 1
ATOM 1370 N N . PRO A 1 184 ? 15.568 -4.016 -6.733 1.00 74.56 184 PRO A N 1
ATOM 1371 C CA . PRO A 1 184 ? 15.924 -4.416 -5.368 1.00 74.56 184 PRO A CA 1
ATOM 1372 C C . PRO A 1 184 ? 16.861 -3.430 -4.655 1.00 74.56 184 PRO A C 1
ATOM 1374 O O . PRO A 1 184 ? 16.847 -3.349 -3.431 1.00 74.56 184 PRO A O 1
ATOM 1377 N N . ASN A 1 185 ? 17.623 -2.628 -5.407 1.00 73.12 185 ASN A N 1
ATOM 1378 C CA . ASN A 1 185 ? 18.537 -1.622 -4.858 1.00 73.12 185 ASN A CA 1
ATOM 1379 C C . ASN A 1 185 ? 17.903 -0.233 -4.671 1.00 73.12 185 ASN A C 1
ATOM 1381 O O . ASN A 1 185 ? 18.558 0.657 -4.145 1.00 73.12 185 ASN A O 1
ATOM 1385 N N . ALA A 1 186 ? 16.661 -0.010 -5.113 1.00 62.97 186 ALA A N 1
ATOM 1386 C CA . ALA A 1 186 ? 16.029 1.314 -5.061 1.00 62.97 186 ALA A CA 1
ATOM 1387 C C . ALA A 1 186 ? 15.451 1.676 -3.679 1.00 62.97 186 ALA A C 1
ATOM 1389 O O . ALA A 1 186 ? 14.990 2.798 -3.487 1.00 62.97 186 ALA A O 1
ATOM 1390 N N . LEU A 1 187 ? 15.435 0.728 -2.736 1.00 57.94 187 LEU A N 1
ATOM 1391 C CA . LEU A 1 187 ? 14.827 0.874 -1.407 1.00 57.94 187 LEU A CA 1
ATOM 1392 C C . LEU A 1 187 ? 15.841 0.785 -0.252 1.00 57.94 187 LEU A C 1
ATOM 1394 O O . LEU A 1 187 ? 15.422 0.708 0.904 1.00 57.94 187 LEU A O 1
ATOM 1398 N N . ILE A 1 188 ? 17.142 0.750 -0.564 1.00 56.84 188 ILE A N 1
ATOM 1399 C CA . ILE A 1 188 ? 18.243 0.731 0.414 1.00 56.84 188 ILE A CA 1
ATOM 1400 C C . ILE A 1 188 ? 18.741 2.156 0.645 1.00 56.84 188 ILE A C 1
ATOM 1402 O O . ILE A 1 188 ? 18.897 2.887 -0.358 1.00 56.84 188 ILE A O 1
#

Foldseek 3Di:
DDPPQDDPQPPDDPVSVVVVVPDDDDDDDDDDDDDDDDDDDDDDPPDDDDDDDDDDDDDDDDPDDPDDDDDDDPPDPDDGDPDPPDDPVNVVVVVVVVVCVLLVVLLVVCVVVPVLVVLLVVLVVVPPCSLVVLVVQLVVLVVVLVVCLVPPLVVDDPVCSVVSSSNSSNRNSNSVVSSCVNCVPSPD